Protein AF-A0ABD5SSP9-F1 (afdb_monomer_lite)

Secondary structure (DSSP, 8-state):
---HHHHHHHHHHHHHHHHHHHHHHHHHHHHHHGGGGTS-HHHHHHHHHHHHHHHHHHHHHHHT---S-TT-EEEEEEEEEEEE-SS-EE-TTT--EESSEEEEEEEEEEEETTEEEEEEEEEEEEEEHHHHHHHHHHHTS-GGGTT-----------------------------------------------EEPPTT-HHHHHHHHHHT-

Structure (mmCIF, N/CA/C/O backbone):
data_AF-A0ABD5SSP9-F1
#
_entry.id   AF-A0ABD5SSP9-F1
#
loop_
_atom_site.group_PDB
_atom_site.id
_atom_site.type_symbol
_atom_site.label_atom_id
_atom_site.label_alt_id
_atom_site.label_comp_id
_atom_site.label_asym_id
_atom_site.label_entity_id
_atom_site.label_seq_id
_atom_site.pdbx_PDB_ins_code
_atom_site.Cartn_x
_atom_site.Cartn_y
_atom_site.Cartn_z
_atom_site.occupancy
_atom_site.B_iso_or_equiv
_atom_site.auth_seq_id
_atom_site.auth_comp_id
_atom_site.auth_asym_id
_atom_site.auth_atom_id
_atom_site.pdbx_PDB_model_num
ATOM 1 N N . MET A 1 1 ? -5.096 -33.489 1.703 1.00 45.34 1 MET A N 1
ATOM 2 C CA . MET A 1 1 ? -5.367 -33.214 0.276 1.00 45.34 1 MET A CA 1
ATOM 3 C C . MET A 1 1 ? -5.312 -31.707 0.093 1.00 45.34 1 MET A C 1
ATOM 5 O O . MET A 1 1 ? -6.149 -31.026 0.665 1.00 45.34 1 MET A O 1
ATOM 9 N N . THR A 1 2 ? -4.284 -31.185 -0.574 1.00 49.12 2 THR A N 1
ATOM 10 C CA . THR A 1 2 ? -4.155 -29.753 -0.893 1.00 49.12 2 THR A CA 1
ATOM 11 C C . THR A 1 2 ? -5.149 -29.382 -1.987 1.00 49.12 2 THR A C 1
ATOM 13 O O . THR A 1 2 ? -5.333 -30.146 -2.938 1.00 49.12 2 THR A O 1
ATOM 16 N N . ARG A 1 3 ? -5.827 -28.241 -1.842 1.00 51.62 3 ARG A N 1
ATOM 17 C CA . ARG A 1 3 ? -6.809 -27.774 -2.821 1.00 51.62 3 ARG A CA 1
ATOM 18 C C . ARG A 1 3 ? -6.036 -27.393 -4.094 1.00 51.62 3 ARG A C 1
ATOM 20 O O . ARG A 1 3 ? -5.003 -26.736 -3.983 1.00 51.62 3 ARG A O 1
ATOM 27 N N . PRO A 1 4 ? -6.462 -27.799 -5.302 1.00 63.03 4 PRO A N 1
ATOM 28 C CA . PRO A 1 4 ? -5.737 -27.489 -6.543 1.00 63.03 4 PRO A CA 1
ATOM 29 C C . PRO A 1 4 ? -5.526 -25.977 -6.765 1.00 63.03 4 PRO A C 1
ATOM 31 O O . PRO A 1 4 ? -4.556 -25.575 -7.410 1.00 63.03 4 PRO A O 1
ATOM 34 N N . ASP A 1 5 ? -6.368 -25.143 -6.150 1.00 62.56 5 ASP A N 1
ATOM 35 C CA . ASP A 1 5 ? -6.254 -23.681 -6.136 1.00 62.56 5 ASP A CA 1
ATOM 36 C C . ASP A 1 5 ? -4.969 -23.177 -5.435 1.00 62.56 5 ASP A C 1
ATOM 38 O O . ASP A 1 5 ? -4.414 -22.145 -5.821 1.00 62.56 5 ASP A O 1
ATOM 42 N N . ASP A 1 6 ? -4.425 -23.935 -4.475 1.00 66.44 6 ASP A N 1
ATOM 43 C CA . ASP A 1 6 ? -3.263 -23.533 -3.667 1.00 66.44 6 ASP A CA 1
ATOM 44 C C . ASP A 1 6 ? -1.952 -23.558 -4.473 1.00 66.44 6 ASP A C 1
ATOM 46 O O . ASP A 1 6 ? -1.052 -22.743 -4.254 1.00 66.44 6 ASP A O 1
ATOM 50 N N . VAL A 1 7 ? -1.834 -24.472 -5.443 1.00 72.94 7 VAL A N 1
ATOM 51 C CA . VAL A 1 7 ? -0.623 -24.627 -6.273 1.00 72.94 7 VAL A CA 1
ATOM 52 C C . VAL A 1 7 ? -0.527 -23.506 -7.312 1.00 72.94 7 VAL A C 1
ATOM 54 O O . VAL A 1 7 ? 0.547 -22.941 -7.545 1.00 72.94 7 VAL A O 1
ATOM 57 N N . LEU A 1 8 ? -1.664 -23.132 -7.906 1.00 69.06 8 LEU A N 1
ATOM 58 C CA . LEU A 1 8 ? -1.749 -21.996 -8.825 1.00 69.06 8 LEU A CA 1
ATOM 59 C C . LEU A 1 8 ? -1.523 -20.671 -8.093 1.00 69.06 8 LEU A C 1
ATOM 61 O O . LEU A 1 8 ? -0.857 -19.783 -8.623 1.00 69.06 8 LEU A O 1
ATOM 65 N N . PHE A 1 9 ? -2.022 -20.543 -6.863 1.00 66.25 9 PHE A N 1
ATOM 66 C CA . PHE A 1 9 ? -1.759 -19.368 -6.041 1.00 66.25 9 PHE A CA 1
ATOM 67 C C . PHE A 1 9 ? -0.271 -19.254 -5.680 1.00 66.25 9 PHE A C 1
ATOM 69 O O . PHE A 1 9 ? 0.343 -18.219 -5.942 1.00 66.25 9 PHE A O 1
ATOM 76 N N . ARG A 1 10 ? 0.345 -20.331 -5.174 1.00 72.62 10 ARG A N 1
ATOM 77 C CA . ARG A 1 10 ? 1.773 -20.352 -4.814 1.00 72.62 10 ARG A CA 1
ATOM 78 C C . ARG A 1 10 ? 2.677 -20.011 -6.001 1.00 72.62 10 ARG A C 1
ATOM 80 O O . ARG A 1 10 ? 3.521 -19.126 -5.884 1.00 72.62 10 ARG A O 1
ATOM 87 N N . SER A 1 11 ? 2.467 -20.648 -7.153 1.00 74.31 11 SER A N 1
ATOM 88 C CA . SER A 1 11 ? 3.277 -20.388 -8.354 1.00 74.31 11 SER A CA 1
ATOM 89 C C . SER A 1 11 ? 3.148 -18.945 -8.853 1.00 74.31 11 SER A C 1
ATOM 91 O O . SER A 1 11 ? 4.147 -18.340 -9.249 1.00 74.31 11 SER A O 1
ATOM 93 N N . ARG A 1 12 ? 1.953 -18.341 -8.778 1.00 74.06 12 ARG A N 1
ATOM 94 C CA . ARG A 1 12 ? 1.755 -16.919 -9.108 1.00 74.06 12 ARG A CA 1
ATOM 95 C C . ARG A 1 12 ? 2.504 -16.000 -8.148 1.00 74.06 12 ARG A C 1
ATOM 97 O O . ARG A 1 12 ? 3.144 -15.058 -8.607 1.00 74.06 12 ARG A O 1
ATOM 104 N N . VAL A 1 13 ? 2.474 -16.285 -6.845 1.00 71.38 13 VAL A N 1
ATOM 105 C CA . VAL A 1 13 ? 3.189 -15.495 -5.827 1.00 71.38 13 VAL A CA 1
ATOM 106 C C . VAL A 1 13 ? 4.705 -15.583 -6.015 1.00 71.38 13 VAL A C 1
ATOM 108 O O . VAL A 1 13 ? 5.386 -14.558 -5.975 1.00 71.38 13 VAL A O 1
ATOM 111 N N . GLU A 1 14 ? 5.239 -16.775 -6.278 1.00 78.38 14 GLU A N 1
ATOM 112 C CA . GLU A 1 14 ? 6.671 -16.987 -6.526 1.00 78.38 14 GLU A CA 1
ATOM 113 C C . GLU A 1 14 ? 7.137 -16.297 -7.812 1.00 78.38 14 GLU A C 1
ATOM 115 O O . GLU A 1 14 ? 8.126 -15.559 -7.798 1.00 78.38 14 GLU A O 1
ATOM 120 N N . THR A 1 15 ? 6.384 -16.459 -8.905 1.00 75.56 15 THR A N 1
ATOM 121 C CA . THR A 1 15 ? 6.664 -15.781 -10.180 1.00 75.56 15 THR A CA 1
ATOM 122 C C . THR A 1 15 ? 6.639 -14.268 -9.994 1.00 75.56 15 THR A C 1
ATOM 124 O O . THR A 1 15 ? 7.516 -13.561 -10.482 1.00 75.56 15 THR A O 1
ATOM 127 N N . PHE A 1 16 ? 5.674 -13.759 -9.230 1.00 71.12 16 PHE A N 1
ATOM 128 C CA . PHE A 1 16 ? 5.558 -12.334 -8.968 1.00 71.12 16 PHE A CA 1
ATOM 129 C C . PHE A 1 16 ? 6.717 -11.793 -8.121 1.00 71.12 16 PHE A C 1
ATOM 131 O O . PHE A 1 16 ? 7.288 -10.748 -8.437 1.00 71.12 16 PHE A O 1
ATOM 138 N N . ALA A 1 17 ? 7.119 -12.522 -7.078 1.00 74.94 17 ALA A N 1
ATOM 139 C CA . ALA A 1 17 ? 8.277 -12.167 -6.265 1.00 74.94 17 ALA A CA 1
ATOM 140 C C . ALA A 1 17 ? 9.568 -12.137 -7.099 1.00 74.94 17 ALA A C 1
ATOM 142 O O . ALA A 1 17 ? 10.399 -11.244 -6.909 1.00 74.94 17 ALA A O 1
ATOM 143 N N . LEU A 1 18 ? 9.718 -13.073 -8.040 1.00 82.06 18 LEU A N 1
ATOM 144 C CA . LEU A 1 18 ? 10.829 -13.095 -8.988 1.00 82.06 18 LEU A CA 1
ATOM 145 C C . LEU A 1 18 ? 10.774 -11.908 -9.950 1.00 82.06 18 LEU A C 1
ATOM 147 O O . LEU A 1 18 ? 11.766 -11.193 -10.064 1.00 82.06 18 LEU A O 1
ATOM 151 N N . VAL A 1 19 ? 9.626 -11.635 -10.577 1.00 80.62 19 VAL A N 1
ATOM 152 C CA . VAL A 1 19 ? 9.455 -10.483 -11.478 1.00 80.62 19 VAL A CA 1
ATOM 153 C C . VAL A 1 19 ? 9.769 -9.178 -10.750 1.00 80.62 19 VAL A C 1
ATOM 155 O O . VAL A 1 19 ? 10.542 -8.378 -11.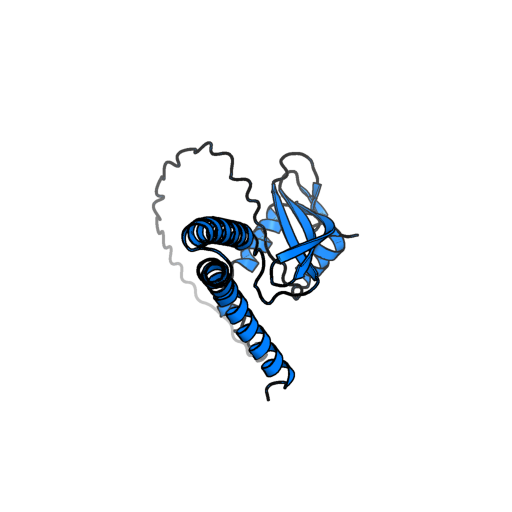263 1.00 80.62 19 VAL A O 1
ATOM 158 N N . ARG A 1 20 ? 9.274 -8.976 -9.524 1.00 79.31 20 ARG A N 1
ATOM 159 C CA . ARG A 1 20 ? 9.563 -7.764 -8.738 1.00 79.31 20 ARG A CA 1
ATOM 160 C C . ARG A 1 20 ? 11.057 -7.582 -8.450 1.00 79.31 20 ARG A C 1
ATOM 162 O O . ARG A 1 20 ? 11.529 -6.451 -8.406 1.00 79.31 20 ARG A O 1
ATOM 169 N N . LYS A 1 21 ? 11.799 -8.675 -8.241 1.00 81.81 21 LYS A N 1
ATOM 170 C CA . LYS A 1 21 ? 13.251 -8.639 -7.997 1.00 81.81 21 LYS A CA 1
ATOM 171 C C . LYS A 1 21 ? 14.056 -8.446 -9.284 1.00 81.81 21 LYS A C 1
ATOM 173 O O . LYS A 1 21 ? 15.048 -7.727 -9.270 1.00 81.81 21 LYS A O 1
ATOM 178 N N . LEU A 1 22 ? 13.641 -9.082 -10.377 1.00 89.31 22 LEU A N 1
ATOM 179 C CA . LEU A 1 22 ? 14.394 -9.114 -11.632 1.00 89.31 22 LEU A CA 1
ATOM 180 C C . LEU A 1 22 ? 14.070 -7.941 -12.561 1.00 89.31 22 LEU A C 1
ATOM 182 O O . LEU A 1 22 ? 14.947 -7.512 -13.303 1.00 89.31 22 LEU A O 1
ATOM 186 N N . LEU A 1 23 ? 12.855 -7.389 -12.510 1.00 88.25 23 LEU A N 1
ATOM 187 C CA . LEU A 1 23 ? 12.430 -6.289 -13.379 1.00 88.25 23 LEU A CA 1
ATOM 188 C C . LEU A 1 23 ? 13.319 -5.039 -13.234 1.00 88.25 23 LEU A C 1
ATOM 190 O O . LEU A 1 23 ? 13.766 -4.541 -14.265 1.00 88.25 23 LEU A O 1
ATOM 194 N N . PRO A 1 24 ? 13.658 -4.543 -12.023 1.00 88.00 24 PRO A N 1
ATOM 195 C CA . PRO A 1 24 ? 14.567 -3.404 -11.882 1.00 88.00 24 PRO A CA 1
ATOM 196 C C . PRO A 1 24 ? 15.947 -3.689 -12.481 1.00 88.00 24 PRO A C 1
ATOM 198 O O . PRO A 1 24 ? 16.508 -2.844 -13.171 1.00 88.00 24 PRO A O 1
ATOM 201 N N . ILE A 1 25 ? 16.468 -4.901 -12.267 1.00 91.31 25 ILE A N 1
ATOM 202 C CA . ILE A 1 25 ? 17.771 -5.334 -12.789 1.00 91.31 25 ILE A CA 1
ATOM 203 C C . ILE A 1 25 ? 17.740 -5.356 -14.321 1.00 91.31 25 ILE A C 1
ATOM 205 O O . ILE A 1 25 ? 18.634 -4.813 -14.964 1.00 91.31 25 ILE A O 1
ATOM 209 N N . ALA A 1 26 ? 16.689 -5.933 -14.907 1.00 92.44 26 ALA A N 1
ATOM 210 C CA . ALA A 1 26 ? 16.501 -5.988 -16.351 1.00 92.44 26 ALA A CA 1
ATOM 211 C C . ALA A 1 26 ? 16.351 -4.588 -16.967 1.00 92.44 26 ALA A C 1
ATOM 213 O O . ALA A 1 26 ? 16.945 -4.320 -18.009 1.00 92.44 26 ALA A O 1
ATOM 214 N N . LEU A 1 27 ? 15.612 -3.680 -16.319 1.00 92.06 27 LEU A N 1
ATOM 215 C CA . LEU A 1 27 ? 15.463 -2.293 -16.769 1.00 92.06 27 LEU A CA 1
ATOM 216 C C . LEU A 1 27 ? 16.786 -1.521 -16.702 1.00 92.06 27 LEU A C 1
ATOM 218 O O . LEU A 1 27 ? 17.110 -0.806 -17.646 1.00 92.06 27 LEU A O 1
ATOM 222 N N . LEU A 1 28 ? 17.569 -1.687 -15.633 1.00 92.06 28 LEU A N 1
ATOM 223 C CA . LEU A 1 28 ? 18.888 -1.059 -15.504 1.00 92.06 28 LEU A CA 1
ATOM 224 C C . LEU A 1 28 ? 19.869 -1.595 -16.556 1.00 92.06 28 LEU A C 1
ATOM 226 O O . LEU A 1 28 ? 20.550 -0.812 -17.215 1.00 92.06 28 LEU A O 1
ATOM 230 N N . ALA A 1 29 ? 19.898 -2.914 -16.770 1.00 92.81 29 ALA A N 1
ATOM 231 C CA . ALA A 1 29 ? 20.717 -3.531 -17.811 1.00 92.81 29 ALA A CA 1
ATOM 232 C C . ALA A 1 29 ? 20.298 -3.057 -19.213 1.00 92.81 29 ALA A C 1
ATOM 234 O O . ALA A 1 29 ? 21.140 -2.671 -20.023 1.00 92.81 29 ALA A O 1
ATOM 235 N N . GLY A 1 30 ? 18.990 -3.014 -19.481 1.00 90.69 30 GLY A N 1
ATOM 236 C CA . GLY A 1 30 ? 18.435 -2.492 -20.727 1.00 90.69 30 GLY A CA 1
ATOM 237 C C . GLY A 1 30 ? 18.765 -1.015 -20.951 1.00 90.69 30 GLY A C 1
ATOM 238 O O . GLY A 1 30 ? 19.093 -0.637 -22.072 1.00 90.69 30 GLY A O 1
ATOM 239 N N . ALA A 1 31 ? 18.756 -0.193 -19.899 1.00 92.56 31 ALA A N 1
ATOM 240 C CA . ALA A 1 31 ? 19.141 1.214 -19.973 1.00 92.56 31 ALA A CA 1
ATOM 241 C C . ALA A 1 31 ? 20.628 1.414 -20.312 1.00 92.56 31 ALA A C 1
ATOM 243 O O . ALA A 1 31 ? 20.957 2.392 -20.977 1.00 92.56 31 ALA A O 1
ATOM 244 N N . MET A 1 32 ? 21.512 0.493 -19.910 1.00 91.06 32 MET A N 1
ATOM 245 C CA . MET A 1 32 ? 22.932 0.553 -20.283 1.00 91.06 32 MET A CA 1
ATOM 246 C C . MET A 1 32 ? 23.208 0.039 -21.698 1.00 91.06 32 MET A C 1
ATOM 248 O O . MET A 1 32 ? 24.085 0.553 -22.384 1.00 91.06 32 MET A O 1
ATOM 252 N N . VAL A 1 33 ? 22.494 -1.004 -22.123 1.00 92.81 33 VAL A N 1
ATOM 253 C CA . VAL A 1 33 ? 22.815 -1.739 -23.354 1.00 92.81 33 VAL A CA 1
ATOM 254 C C . VAL A 1 33 ? 21.992 -1.258 -24.552 1.00 92.81 33 VAL A C 1
ATOM 256 O O . VAL A 1 33 ? 22.495 -1.204 -25.671 1.00 92.81 33 VAL A O 1
ATOM 259 N N . GLY A 1 34 ? 20.733 -0.875 -24.340 1.00 91.69 34 GLY A N 1
ATOM 260 C CA . GLY A 1 34 ? 19.794 -0.500 -25.400 1.00 91.69 34 GLY A CA 1
ATOM 261 C C . GLY A 1 34 ? 20.282 0.636 -26.309 1.00 91.69 34 GLY A C 1
ATOM 262 O O . GLY A 1 34 ? 20.240 0.474 -27.532 1.00 91.69 34 GLY A O 1
ATOM 263 N N . PRO A 1 35 ? 20.782 1.764 -25.768 1.00 94.50 35 PRO A N 1
ATOM 264 C CA . PRO A 1 35 ? 21.233 2.888 -26.590 1.00 94.50 35 PRO A CA 1
ATOM 265 C C . PRO A 1 35 ? 22.417 2.556 -27.512 1.00 94.50 35 PRO A C 1
ATOM 267 O O . PRO A 1 35 ? 22.508 3.130 -28.597 1.00 94.50 35 PRO A O 1
ATOM 270 N N . LEU A 1 36 ? 23.276 1.598 -27.137 1.00 92.44 36 LEU A N 1
ATOM 271 C CA . LEU A 1 36 ? 24.445 1.186 -27.931 1.00 92.44 36 LEU A CA 1
ATOM 272 C C . LEU A 1 36 ? 24.067 0.592 -29.297 1.00 92.44 36 LEU A C 1
ATOM 274 O O . LEU A 1 36 ? 24.869 0.631 -30.222 1.00 92.44 36 LEU A O 1
ATOM 278 N N . PHE A 1 37 ? 22.847 0.067 -29.444 1.00 94.44 37 PHE A N 1
ATOM 279 C CA . PHE A 1 37 ? 22.363 -0.510 -30.704 1.00 94.44 37 PHE A CA 1
ATOM 280 C C . PHE A 1 37 ? 21.682 0.503 -31.635 1.00 94.44 37 PHE A C 1
ATOM 282 O O . PHE A 1 37 ? 21.324 0.153 -32.759 1.00 94.44 37 PHE A O 1
ATOM 289 N N . ARG A 1 38 ? 21.436 1.735 -31.171 1.00 93.88 38 ARG A N 1
ATOM 290 C CA . ARG A 1 38 ? 20.631 2.742 -31.888 1.00 93.88 38 ARG A CA 1
ATOM 291 C C . ARG A 1 38 ? 21.394 4.028 -32.199 1.00 93.88 38 ARG A C 1
ATOM 293 O O . ARG A 1 38 ? 21.035 4.700 -33.159 1.00 93.88 38 ARG A O 1
ATOM 300 N N . PHE A 1 39 ? 22.390 4.382 -31.389 1.00 94.62 39 PHE A N 1
ATOM 301 C CA . PHE A 1 39 ? 23.078 5.672 -31.453 1.00 94.62 39 PHE A CA 1
ATOM 302 C C . PHE A 1 39 ? 24.586 5.508 -31.662 1.00 94.62 39 PHE A C 1
ATOM 304 O O . PHE A 1 39 ? 25.159 4.459 -31.379 1.00 94.62 39 PHE A O 1
ATOM 311 N N . GLU A 1 40 ? 25.239 6.577 -32.120 1.00 96.69 40 GLU A N 1
ATOM 312 C CA . GLU A 1 40 ? 26.701 6.665 -32.160 1.00 96.69 40 GLU A CA 1
ATOM 313 C C . GLU A 1 40 ? 27.311 6.515 -30.754 1.00 96.69 40 GLU A C 1
ATOM 315 O O . GLU A 1 40 ? 26.675 6.930 -29.782 1.00 96.69 40 GLU A O 1
ATOM 320 N N . PRO A 1 41 ? 28.551 6.006 -30.607 1.00 95.06 41 PRO A N 1
ATOM 321 C CA . PRO A 1 41 ? 29.121 5.655 -29.301 1.00 95.06 41 PRO A CA 1
ATOM 322 C C . PRO A 1 41 ? 29.102 6.794 -28.274 1.00 95.06 41 PRO A C 1
ATOM 324 O O . PRO A 1 41 ? 28.729 6.590 -27.118 1.00 95.06 41 PRO A O 1
ATOM 327 N N . THR A 1 42 ? 29.446 8.013 -28.698 1.00 95.56 42 THR A N 1
ATOM 328 C CA . THR A 1 42 ? 29.470 9.190 -27.818 1.00 95.56 42 THR A CA 1
ATOM 329 C C . THR A 1 42 ? 28.069 9.566 -27.337 1.00 95.56 42 THR A C 1
ATOM 331 O O . THR A 1 42 ? 27.876 9.852 -26.156 1.00 95.56 42 THR A O 1
ATOM 334 N N . VAL A 1 43 ? 27.074 9.532 -28.228 1.00 95.00 43 VAL A N 1
ATOM 335 C CA . VAL A 1 43 ? 25.672 9.831 -27.892 1.00 95.00 43 VAL A CA 1
ATOM 336 C C . VAL A 1 43 ? 25.083 8.714 -27.030 1.00 95.00 43 VAL A C 1
ATOM 338 O O . VAL A 1 43 ? 24.438 8.986 -26.018 1.00 95.00 43 VAL A O 1
ATOM 341 N N . ALA A 1 44 ? 25.356 7.458 -27.383 1.00 94.50 44 ALA A N 1
ATOM 342 C CA . ALA A 1 44 ? 24.885 6.282 -26.667 1.00 94.50 44 ALA A CA 1
ATOM 343 C C . ALA A 1 44 ? 25.353 6.271 -25.207 1.00 94.50 44 ALA A C 1
ATOM 345 O O . ALA A 1 44 ? 24.564 5.925 -24.331 1.00 94.50 44 ALA A O 1
ATOM 346 N N . MET A 1 45 ? 26.591 6.693 -24.925 1.00 96.12 45 MET A N 1
ATOM 347 C CA . MET A 1 45 ? 27.117 6.796 -23.560 1.00 96.12 45 MET A CA 1
ATOM 348 C C . MET A 1 45 ? 26.288 7.758 -22.696 1.00 96.12 45 MET A C 1
ATOM 350 O O . MET A 1 45 ? 25.846 7.383 -21.608 1.00 96.12 45 MET A O 1
ATOM 354 N N . TRP A 1 46 ? 26.031 8.976 -23.185 1.00 96.06 46 TRP A N 1
ATOM 355 C CA . TRP A 1 46 ? 25.246 9.972 -22.450 1.00 96.06 46 TRP A CA 1
ATOM 356 C C . TRP A 1 46 ? 23.788 9.548 -22.282 1.00 96.06 46 TRP A C 1
ATOM 358 O O . TRP A 1 46 ? 23.246 9.644 -21.181 1.00 96.06 46 TRP A O 1
ATOM 368 N N . VAL A 1 47 ? 23.166 9.018 -23.340 1.00 94.44 47 VAL A N 1
ATOM 369 C CA . VAL A 1 47 ? 21.791 8.499 -23.274 1.00 94.44 47 VAL A CA 1
ATOM 370 C C . VAL A 1 47 ? 21.696 7.353 -22.266 1.00 94.44 47 VAL A C 1
ATOM 372 O O . VAL A 1 47 ? 20.787 7.351 -21.442 1.00 94.44 47 VAL A O 1
ATOM 375 N N . SER A 1 48 ? 22.657 6.425 -22.261 1.00 94.00 48 SER A N 1
ATOM 376 C CA . SER A 1 48 ? 22.688 5.307 -21.308 1.00 94.00 48 SER A CA 1
ATOM 377 C C . SER A 1 48 ? 22.817 5.788 -19.866 1.00 94.00 48 SER A C 1
ATOM 379 O O . SER A 1 48 ? 22.093 5.309 -18.997 1.00 94.00 48 SER A O 1
ATOM 381 N N . ALA A 1 49 ? 23.689 6.769 -19.605 1.00 94.31 49 ALA A N 1
ATOM 382 C CA . ALA A 1 49 ? 23.855 7.350 -18.275 1.00 94.31 49 ALA A CA 1
ATOM 383 C C . ALA A 1 49 ? 22.564 8.023 -17.777 1.00 94.31 49 ALA A C 1
ATOM 385 O O . ALA A 1 49 ? 22.141 7.786 -16.645 1.00 94.31 49 ALA A O 1
ATOM 386 N N . VAL A 1 50 ? 21.902 8.809 -18.634 1.00 96.69 50 VAL A N 1
ATOM 387 C CA . VAL A 1 50 ? 20.629 9.465 -18.301 1.00 96.69 50 VAL A CA 1
ATOM 388 C C . VAL A 1 50 ? 19.522 8.433 -18.083 1.00 96.69 50 VAL A C 1
ATOM 390 O O . VAL A 1 50 ? 18.840 8.485 -17.062 1.00 96.69 50 VAL A O 1
ATOM 393 N N . CYS A 1 51 ? 19.360 7.462 -18.986 1.00 94.75 51 CYS A N 1
ATOM 394 C CA . CYS A 1 51 ? 18.364 6.400 -18.844 1.00 94.75 51 CYS A CA 1
ATOM 395 C C . CYS A 1 51 ? 18.585 5.582 -17.568 1.00 94.75 51 CYS A C 1
ATOM 397 O O . CYS A 1 51 ? 17.628 5.318 -16.842 1.00 94.75 51 CYS A O 1
ATOM 399 N N . PHE A 1 52 ? 19.832 5.217 -17.265 1.00 93.94 52 PHE A N 1
ATOM 400 C CA . PHE A 1 52 ? 20.175 4.496 -16.044 1.00 93.94 52 PHE A CA 1
ATOM 401 C C . PHE A 1 52 ? 19.801 5.304 -14.801 1.00 93.94 52 PHE A C 1
ATOM 403 O O . PHE A 1 52 ? 19.161 4.769 -13.900 1.00 93.94 52 PHE A O 1
ATOM 410 N N . LEU A 1 53 ? 20.138 6.597 -14.768 1.00 95.38 53 LEU A N 1
ATOM 411 C CA . LEU A 1 53 ? 19.814 7.470 -13.642 1.00 95.38 53 LEU A CA 1
ATOM 412 C C . LEU A 1 53 ? 18.298 7.633 -13.465 1.00 95.38 53 LEU A C 1
ATOM 414 O O . LEU A 1 53 ? 17.807 7.547 -12.343 1.00 95.38 53 LEU A O 1
ATOM 418 N N . VAL A 1 54 ? 17.544 7.789 -14.557 1.00 95.25 54 VAL A N 1
ATOM 419 C CA . VAL A 1 54 ? 16.073 7.858 -14.525 1.00 95.25 54 VAL A CA 1
ATOM 420 C C . VAL A 1 54 ? 15.468 6.562 -13.982 1.00 95.25 54 VAL A C 1
ATOM 422 O O . VAL A 1 54 ? 14.626 6.611 -13.085 1.00 95.25 54 VAL A O 1
ATOM 425 N N . VAL A 1 55 ? 15.910 5.401 -14.477 1.00 93.25 55 VAL A N 1
ATOM 426 C CA . VAL A 1 55 ? 15.437 4.096 -13.988 1.00 93.25 55 VAL A CA 1
ATOM 427 C C . VAL A 1 55 ? 15.807 3.912 -12.517 1.00 93.25 55 VAL A C 1
ATOM 429 O O . VAL A 1 55 ? 14.954 3.522 -11.724 1.00 93.25 55 VAL A O 1
ATOM 432 N N . LEU A 1 56 ? 17.038 4.243 -12.124 1.00 90.88 56 LEU A N 1
ATOM 433 C CA . LEU A 1 56 ? 17.501 4.142 -10.742 1.00 90.88 56 LEU A CA 1
ATOM 434 C C . LEU A 1 56 ? 16.642 5.001 -9.807 1.00 90.88 56 LEU A C 1
ATOM 436 O O . LEU A 1 56 ? 16.094 4.481 -8.837 1.00 90.88 56 LEU A O 1
ATOM 440 N N . VAL A 1 57 ? 16.454 6.285 -10.120 1.00 91.69 57 VAL A N 1
ATOM 441 C CA . VAL A 1 57 ? 15.614 7.194 -9.325 1.00 91.69 57 VAL A CA 1
ATOM 442 C C . VAL A 1 57 ? 14.174 6.685 -9.254 1.00 91.69 57 VAL A C 1
ATOM 444 O O . VAL A 1 57 ? 13.607 6.624 -8.165 1.00 91.69 57 VAL A O 1
ATOM 447 N N . GLY A 1 58 ? 13.603 6.237 -10.377 1.00 88.00 58 GLY A N 1
ATOM 448 C CA . GLY A 1 58 ? 12.270 5.634 -10.410 1.00 88.00 58 GLY A CA 1
ATOM 449 C C . GLY A 1 58 ? 12.155 4.408 -9.501 1.00 88.00 58 GLY A C 1
ATOM 450 O O . GLY A 1 58 ? 11.216 4.307 -8.714 1.00 88.00 58 GLY A O 1
ATOM 451 N N . THR A 1 59 ? 13.134 3.500 -9.538 1.00 86.31 59 THR A N 1
ATOM 452 C CA . THR A 1 59 ? 13.137 2.308 -8.673 1.00 86.31 59 THR A CA 1
ATOM 453 C C . THR A 1 59 ? 13.287 2.659 -7.196 1.00 86.31 59 THR A C 1
ATOM 455 O O . THR A 1 59 ? 12.600 2.065 -6.368 1.00 86.31 59 THR A O 1
ATOM 458 N N . LEU A 1 60 ? 14.116 3.649 -6.854 1.00 86.06 60 LEU A N 1
ATOM 459 C CA . LEU A 1 60 ? 14.268 4.122 -5.479 1.00 86.06 60 LEU A CA 1
ATOM 460 C C . LEU A 1 60 ? 12.973 4.751 -4.961 1.00 86.06 60 LEU A C 1
ATOM 462 O O . LEU A 1 60 ? 12.537 4.408 -3.862 1.00 86.06 60 LEU A O 1
ATOM 466 N N . LEU A 1 61 ? 12.321 5.596 -5.762 1.00 83.06 61 LEU A N 1
ATOM 467 C CA . LEU A 1 61 ? 11.019 6.172 -5.426 1.00 83.06 61 LEU A CA 1
ATOM 468 C C . LEU A 1 61 ? 9.972 5.076 -5.202 1.00 83.06 61 LEU A C 1
ATOM 470 O O . LEU A 1 61 ? 9.307 5.077 -4.172 1.00 83.06 61 LEU A O 1
ATOM 474 N N . VAL A 1 62 ? 9.884 4.089 -6.099 1.00 78.12 62 VAL A N 1
ATOM 475 C CA . VAL A 1 62 ? 8.932 2.976 -5.961 1.00 78.12 62 VAL A CA 1
ATOM 476 C C . VAL A 1 62 ? 9.265 2.078 -4.770 1.00 78.12 62 VAL A C 1
ATOM 478 O O . VAL A 1 62 ? 8.357 1.612 -4.092 1.00 78.12 62 VAL A O 1
ATOM 481 N N . SER A 1 63 ? 10.545 1.859 -4.454 1.00 75.88 63 SER A N 1
ATOM 482 C CA . SER A 1 63 ? 10.963 1.026 -3.315 1.00 75.88 63 SER A CA 1
ATOM 483 C C . SER A 1 63 ? 10.558 1.593 -1.952 1.00 75.88 63 SER A C 1
ATOM 485 O O . SER A 1 63 ? 10.484 0.845 -0.980 1.00 75.88 63 SER A O 1
ATOM 487 N N . ARG A 1 64 ? 10.258 2.895 -1.885 1.00 74.31 64 ARG A N 1
ATOM 488 C CA . ARG A 1 64 ? 9.747 3.579 -0.690 1.00 74.31 64 ARG A CA 1
ATOM 489 C C . ARG A 1 64 ? 8.222 3.482 -0.541 1.00 74.31 64 ARG A C 1
ATOM 491 O O . ARG A 1 64 ? 7.706 3.904 0.485 1.00 74.31 64 ARG A O 1
ATOM 498 N N . LEU A 1 65 ? 7.512 2.933 -1.532 1.00 66.88 65 LEU A N 1
ATOM 499 C CA . LEU A 1 65 ? 6.045 2.865 -1.574 1.00 66.88 65 LEU A CA 1
ATOM 500 C C . LEU A 1 65 ? 5.374 1.556 -1.104 1.00 66.88 65 LEU A C 1
ATOM 502 O O . LEU A 1 65 ? 4.174 1.630 -0.826 1.00 66.88 65 LEU A O 1
ATOM 506 N N . PRO A 1 66 ? 6.010 0.361 -1.037 1.00 62.31 66 PRO A N 1
ATOM 507 C CA . PRO A 1 66 ? 5.274 -0.856 -0.721 1.00 62.31 66 PRO A CA 1
ATOM 508 C C . PRO A 1 66 ? 4.939 -0.891 0.773 1.00 62.31 66 PRO A C 1
ATOM 510 O O 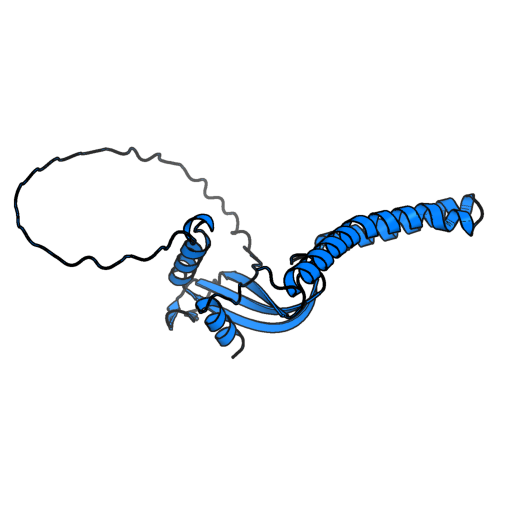. PRO A 1 66 ? 5.736 -1.325 1.600 1.00 62.31 66 PRO A O 1
ATOM 513 N N . LEU A 1 67 ? 3.732 -0.427 1.087 1.00 70.50 67 LEU A N 1
ATOM 514 C CA . LEU A 1 67 ? 3.114 -0.490 2.411 1.00 70.50 67 LEU A CA 1
ATOM 515 C C . LEU A 1 67 ? 2.564 -1.889 2.724 1.00 70.50 67 LEU A C 1
ATOM 517 O O . LEU A 1 67 ? 2.400 -2.232 3.891 1.00 70.50 67 LEU A O 1
ATOM 521 N N . TYR A 1 68 ? 2.305 -2.705 1.697 1.00 74.88 68 TYR A N 1
ATOM 522 C CA . TYR A 1 68 ? 1.720 -4.039 1.830 1.00 74.88 68 TYR A CA 1
ATOM 523 C C . TYR A 1 68 ? 2.600 -5.122 1.188 1.00 74.88 68 TYR A C 1
ATOM 525 O O . TYR A 1 68 ? 3.425 -4.828 0.312 1.00 74.88 68 TYR A O 1
ATOM 533 N N . PRO A 1 69 ? 2.423 -6.402 1.576 1.00 78.38 69 PRO A N 1
ATOM 534 C CA . PRO A 1 69 ? 3.049 -7.516 0.884 1.00 78.38 69 PRO A CA 1
ATOM 535 C C . PRO A 1 69 ? 2.757 -7.484 -0.618 1.00 78.38 69 PRO A C 1
ATOM 537 O O . PRO A 1 69 ? 1.653 -7.201 -1.071 1.00 78.38 69 PRO A O 1
ATOM 540 N N . ALA A 1 70 ? 3.766 -7.825 -1.410 1.00 74.62 70 ALA A N 1
ATOM 541 C CA . ALA A 1 70 ? 3.714 -7.741 -2.868 1.00 74.62 70 ALA A CA 1
ATOM 542 C C . ALA A 1 70 ? 2.599 -8.610 -3.500 1.00 74.62 70 ALA A C 1
ATOM 544 O O . ALA A 1 70 ? 2.178 -8.358 -4.622 1.00 74.62 70 ALA A O 1
ATOM 545 N N . HIS A 1 71 ? 2.121 -9.630 -2.785 1.00 77.19 71 HIS A N 1
ATOM 546 C CA . HIS A 1 71 ? 1.050 -10.528 -3.221 1.00 77.19 71 HIS A CA 1
ATOM 547 C C . HIS A 1 71 ? -0.357 -10.046 -2.835 1.00 77.19 71 HIS A C 1
ATOM 549 O O . HIS A 1 71 ? -1.329 -10.760 -3.073 1.00 77.19 71 HIS A O 1
ATOM 555 N N . THR A 1 72 ? -0.483 -8.872 -2.220 1.00 80.44 72 THR A N 1
ATOM 556 C CA . THR A 1 72 ? -1.772 -8.332 -1.795 1.00 80.44 72 THR A CA 1
ATOM 557 C C . THR A 1 72 ? -2.499 -7.690 -2.975 1.00 80.44 72 THR A C 1
ATOM 559 O O . THR A 1 72 ? -1.973 -6.791 -3.640 1.00 80.44 72 THR A O 1
ATOM 562 N N . PHE A 1 73 ? -3.723 -8.159 -3.214 1.00 85.19 73 PHE A N 1
ATOM 563 C CA . PHE A 1 73 ? -4.646 -7.634 -4.212 1.00 85.19 73 PHE A CA 1
ATOM 564 C C . PHE A 1 73 ? -6.036 -7.493 -3.606 1.00 85.19 73 PHE A C 1
ATOM 566 O O . PHE A 1 73 ? -6.509 -8.400 -2.923 1.00 85.19 73 PHE A O 1
ATOM 573 N N . GLY A 1 74 ? -6.716 -6.402 -3.942 1.00 89.50 74 GLY A N 1
ATOM 574 C CA . GLY A 1 74 ? -8.111 -6.185 -3.584 1.00 89.50 74 GLY A CA 1
ATOM 575 C C . GLY A 1 74 ? -8.285 -5.019 -2.626 1.00 89.50 74 GLY A C 1
ATOM 576 O O . GLY A 1 74 ? -7.568 -4.024 -2.710 1.00 89.50 74 GLY A O 1
ATOM 577 N N . ILE A 1 75 ? -9.290 -5.124 -1.760 1.00 88.94 75 ILE A N 1
ATOM 578 C CA . ILE A 1 75 ? -9.616 -4.089 -0.781 1.00 88.94 75 ILE A CA 1
ATOM 579 C C . ILE A 1 75 ? -8.904 -4.431 0.521 1.00 88.94 75 ILE A C 1
ATOM 581 O O . ILE A 1 75 ? -9.178 -5.471 1.117 1.00 88.94 75 ILE A O 1
ATOM 585 N N . GLU A 1 76 ? -8.031 -3.537 0.960 1.00 89.88 76 GLU A N 1
ATOM 586 C CA . GLU A 1 76 ? -7.348 -3.626 2.245 1.00 89.88 76 GLU A CA 1
ATOM 587 C C . GLU A 1 76 ? -7.728 -2.438 3.121 1.00 89.88 76 GLU A C 1
ATOM 589 O O . GLU A 1 76 ? -8.103 -1.366 2.636 1.00 89.88 76 GLU A O 1
ATOM 594 N N . TYR A 1 77 ? -7.620 -2.651 4.428 1.00 89.25 77 TYR A N 1
ATOM 595 C CA . TYR A 1 77 ? -7.880 -1.631 5.428 1.00 89.25 77 TYR A CA 1
ATOM 596 C C . TYR A 1 77 ? -6.583 -1.306 6.154 1.00 89.25 77 TYR A C 1
ATOM 598 O O . TYR A 1 77 ? -5.828 -2.192 6.567 1.00 89.25 77 TYR A O 1
ATOM 606 N N . ARG A 1 78 ? -6.330 -0.013 6.297 1.00 88.00 78 ARG A N 1
ATOM 607 C CA . ARG A 1 78 ? -5.247 0.536 7.106 1.00 88.00 78 ARG A CA 1
ATOM 608 C C . ARG A 1 78 ? -5.857 1.445 8.146 1.00 88.00 78 ARG A C 1
ATOM 610 O O . ARG A 1 78 ? -6.860 2.091 7.859 1.00 88.00 78 ARG A O 1
ATOM 617 N N . PHE A 1 79 ? -5.239 1.516 9.314 1.00 91.00 79 PHE A N 1
ATOM 618 C CA . PHE A 1 79 ? -5.540 2.583 10.252 1.00 91.00 79 PHE A CA 1
ATOM 619 C C . PHE A 1 79 ? -4.294 3.359 10.654 1.00 91.00 79 PHE A C 1
ATOM 621 O O . PHE A 1 79 ? -3.179 2.836 10.596 1.00 91.00 79 PHE A O 1
ATOM 628 N N . GLU A 1 80 ? -4.522 4.611 11.023 1.00 89.50 80 GLU A N 1
ATOM 629 C CA . GLU A 1 80 ? -3.557 5.537 11.602 1.00 89.50 80 GLU A CA 1
ATOM 630 C C . GLU A 1 80 ? -4.036 5.892 13.005 1.00 89.50 80 GLU A C 1
ATOM 632 O O . GLU A 1 80 ? -5.221 6.162 13.210 1.00 89.50 80 GLU A O 1
ATOM 637 N N . GLU A 1 81 ? -3.126 5.827 13.972 1.00 90.50 81 GLU A N 1
ATOM 638 C CA . GLU A 1 81 ? -3.401 6.142 15.369 1.00 90.50 81 GLU A CA 1
ATOM 639 C C . GLU A 1 81 ? -2.845 7.523 15.697 1.00 90.50 81 GLU A C 1
ATOM 641 O O . GLU A 1 81 ? -1.666 7.797 15.484 1.00 90.50 81 GLU A O 1
ATOM 646 N N . GLU A 1 82 ? -3.690 8.381 16.250 1.00 89.25 82 GLU A N 1
ATOM 647 C CA . GLU A 1 82 ? -3.301 9.692 16.752 1.00 89.25 82 GLU A CA 1
ATOM 648 C C . GLU A 1 82 ? -3.815 9.827 18.193 1.00 89.25 82 GLU A C 1
ATOM 650 O O . GLU A 1 82 ? -4.978 9.515 18.460 1.00 89.25 82 GLU A O 1
ATOM 655 N N . PRO A 1 83 ? -2.997 10.263 19.164 1.00 89.62 83 PRO A N 1
ATOM 656 C CA . PRO A 1 83 ? -3.525 10.623 20.473 1.00 89.62 83 PRO A CA 1
ATOM 657 C C . PRO A 1 83 ? -4.425 11.855 20.315 1.00 89.62 83 PRO A C 1
ATOM 659 O O . PRO A 1 83 ? -4.016 12.838 19.697 1.00 89.62 83 PRO A O 1
ATOM 662 N N . PHE A 1 84 ? -5.643 11.832 20.863 1.00 85.94 84 PHE A N 1
ATOM 663 C CA . PHE A 1 84 ? -6.450 13.054 20.913 1.00 85.94 84 PHE A CA 1
ATOM 664 C C . PHE A 1 84 ? -6.153 13.796 22.219 1.00 85.94 84 PHE A C 1
ATOM 666 O O . PHE A 1 84 ? -6.326 13.259 23.310 1.00 85.94 84 PHE A O 1
ATOM 673 N N . GLU A 1 85 ? -5.665 15.032 22.105 1.00 68.75 85 GLU A N 1
ATOM 674 C CA . GLU A 1 85 ? -5.190 15.803 23.262 1.00 68.75 85 GLU A CA 1
ATOM 675 C C . GLU A 1 85 ? -6.300 16.589 23.971 1.00 68.75 85 GLU A C 1
ATOM 677 O O . GLU A 1 85 ? -6.129 17.003 25.115 1.00 68.75 85 GLU A O 1
ATOM 682 N N . THR A 1 86 ? -7.448 16.818 23.318 1.00 71.06 86 THR A N 1
ATOM 683 C CA . THR A 1 86 ? -8.525 17.640 23.890 1.00 71.06 86 THR A CA 1
ATOM 684 C C . THR A 1 86 ? -9.928 17.152 23.519 1.00 71.06 86 THR A C 1
ATOM 686 O O . THR A 1 86 ? -10.249 16.892 22.359 1.00 71.06 86 THR A O 1
ATOM 689 N N . GLY A 1 87 ? -10.797 17.094 24.532 1.00 77.56 87 GLY A N 1
ATOM 690 C CA . GLY A 1 87 ? -12.235 16.863 24.386 1.00 77.56 87 GLY A CA 1
ATOM 691 C C . GLY A 1 87 ? -12.703 15.521 24.944 1.00 77.56 87 GLY A C 1
ATOM 692 O O . GLY A 1 87 ? -12.064 14.492 24.765 1.00 77.56 87 GLY A O 1
ATOM 693 N N . ARG A 1 88 ? -13.866 15.530 25.604 1.00 86.44 88 ARG A N 1
ATOM 694 C CA . ARG A 1 88 ? -14.546 14.300 26.025 1.00 86.44 88 ARG A CA 1
ATOM 695 C C . ARG A 1 88 ? -15.124 13.614 24.792 1.00 86.44 88 ARG A C 1
ATOM 697 O O . ARG A 1 88 ? -16.066 14.132 24.192 1.00 86.44 88 ARG A O 1
ATOM 704 N N . ARG A 1 89 ? -14.563 12.466 24.418 1.00 90.56 89 ARG A N 1
ATOM 705 C CA . ARG A 1 89 ? -15.036 11.638 23.299 1.00 90.56 89 ARG A CA 1
ATOM 706 C C . ARG A 1 89 ? -15.623 10.341 23.831 1.00 90.56 89 ARG A C 1
ATOM 708 O O . ARG A 1 89 ? -15.169 9.815 24.846 1.00 90.56 89 ARG A O 1
ATOM 715 N N . GLN A 1 90 ? -16.665 9.845 23.173 1.00 94.25 90 GLN A N 1
ATOM 716 C CA . GLN A 1 90 ? -17.282 8.583 23.553 1.00 94.25 90 GLN A CA 1
ATOM 717 C C . GLN A 1 90 ? -16.476 7.437 22.949 1.00 94.25 90 GLN A C 1
ATOM 719 O O . GLN A 1 90 ? -16.348 7.341 21.733 1.00 94.25 90 GLN A O 1
ATOM 724 N N . CYS A 1 91 ? -15.939 6.562 23.795 1.00 93.69 91 CYS A N 1
ATOM 725 C CA . CYS A 1 91 ? -15.217 5.386 23.335 1.00 93.69 91 CYS A CA 1
ATOM 726 C C . CYS A 1 91 ? -16.162 4.466 22.557 1.00 93.69 91 CYS A C 1
ATOM 728 O O . CYS A 1 91 ? -17.179 4.026 23.094 1.00 93.69 91 CYS A O 1
ATOM 730 N N . VAL A 1 92 ? -15.802 4.104 21.325 1.00 94.31 92 VAL A N 1
ATOM 731 C CA . VAL A 1 92 ? -16.620 3.216 20.489 1.00 94.31 92 VAL A CA 1
ATOM 732 C C . VAL A 1 92 ? -16.753 1.823 21.108 1.00 94.31 92 VAL A C 1
ATOM 734 O O . VAL A 1 92 ? -17.782 1.179 20.937 1.00 94.31 92 VAL A O 1
ATOM 737 N N . ARG A 1 93 ? -15.746 1.339 21.847 1.00 91.94 93 ARG A N 1
ATOM 738 C CA . ARG A 1 93 ? -15.731 -0.030 22.389 1.00 91.94 93 ARG A CA 1
ATOM 739 C C . ARG A 1 93 ? -16.570 -0.177 23.663 1.00 91.94 93 ARG A C 1
ATOM 741 O O . ARG A 1 93 ? -17.386 -1.089 23.734 1.00 91.94 93 ARG A O 1
ATOM 748 N N . CYS A 1 94 ? -16.388 0.705 24.649 1.00 93.69 94 CYS A N 1
ATOM 749 C CA . CYS A 1 94 ? -17.086 0.628 25.941 1.00 93.69 94 CYS A CA 1
ATOM 750 C C . CYS A 1 94 ? -18.226 1.647 26.112 1.00 93.69 94 CYS A C 1
ATOM 752 O O . CYS A 1 94 ? -18.982 1.551 27.074 1.00 93.69 94 CYS A O 1
ATOM 754 N N . GLY A 1 95 ? -18.355 2.633 25.219 1.00 94.12 95 GLY A N 1
ATOM 755 C CA . GLY A 1 95 ? -19.375 3.683 25.292 1.00 94.12 95 GLY A CA 1
ATOM 756 C C . GLY A 1 95 ? -19.123 4.763 26.351 1.00 94.12 95 GLY A C 1
ATOM 757 O O . GLY A 1 95 ? -19.943 5.671 26.483 1.00 94.12 95 GLY A O 1
ATOM 758 N N . VAL A 1 96 ? -18.022 4.688 27.105 1.00 94.69 96 VAL A N 1
ATOM 759 C CA . VAL A 1 96 ? -17.680 5.646 28.170 1.00 94.69 96 VAL A CA 1
ATOM 760 C C . VAL A 1 96 ? -17.071 6.916 27.574 1.00 94.69 96 VAL A C 1
ATOM 762 O O . VAL A 1 96 ? -16.290 6.850 26.624 1.00 94.69 96 VAL A O 1
ATOM 765 N N . LEU A 1 97 ? -17.415 8.077 28.141 1.00 94.31 97 LEU A N 1
ATOM 766 C CA . LEU A 1 97 ? -16.766 9.349 27.820 1.00 94.31 97 LEU A CA 1
ATOM 767 C C . LEU A 1 97 ? -15.374 9.392 28.452 1.00 94.31 97 LEU A C 1
ATOM 769 O O . LEU A 1 97 ? -15.255 9.400 29.676 1.00 94.31 97 LEU A O 1
ATOM 773 N N . ALA A 1 98 ? -14.339 9.441 27.620 1.00 91.75 98 ALA A N 1
ATOM 774 C CA . ALA A 1 98 ? -12.953 9.540 28.053 1.00 91.75 98 ALA A CA 1
ATOM 775 C C . ALA A 1 98 ? -12.379 10.919 27.709 1.00 91.75 98 ALA A C 1
ATOM 777 O O . ALA A 1 98 ? -12.681 11.486 26.657 1.00 91.75 98 ALA A O 1
ATOM 778 N N . GLU A 1 99 ? -11.565 11.461 28.614 1.00 90.44 99 GLU A N 1
ATOM 779 C CA . GLU A 1 99 ? -10.841 12.726 28.414 1.00 90.44 99 GLU A CA 1
ATOM 780 C C . GLU A 1 99 ? -9.513 12.525 27.679 1.00 90.44 99 GLU A C 1
ATOM 782 O O . GLU A 1 99 ? -8.978 13.472 27.112 1.00 90.44 99 GLU A O 1
ATOM 787 N N . SER A 1 100 ? -9.010 11.289 27.658 1.00 90.75 100 SER A N 1
ATOM 788 C CA . SER A 1 100 ? -7.804 10.886 26.946 1.00 90.75 100 SER A CA 1
ATOM 789 C C . SER A 1 100 ? -8.008 9.544 26.244 1.00 90.75 100 SER A C 1
ATOM 791 O O . SER A 1 100 ? -8.779 8.681 26.685 1.00 90.75 100 SER A O 1
ATOM 793 N N . GLY A 1 101 ? -7.312 9.366 25.127 1.00 92.62 101 GLY A N 1
ATOM 794 C CA . GLY A 1 101 ? -7.416 8.160 24.327 1.00 92.62 101 GLY A CA 1
ATOM 795 C C . GLY A 1 101 ? -6.760 8.293 22.960 1.00 92.62 101 GLY A C 1
ATOM 796 O O . GLY A 1 101 ? -5.945 9.186 22.722 1.00 92.62 101 GLY A O 1
ATOM 797 N N . THR A 1 102 ? -7.130 7.390 22.060 1.00 93.50 102 THR A N 1
ATOM 798 C CA . THR A 1 102 ? -6.570 7.301 20.711 1.00 93.50 102 THR A CA 1
ATOM 799 C C . THR A 1 102 ? -7.679 7.466 19.686 1.00 93.50 102 THR A C 1
ATOM 801 O O . THR A 1 102 ? -8.688 6.761 19.717 1.00 93.50 102 THR A O 1
ATOM 804 N N . HIS A 1 103 ? -7.470 8.400 18.771 1.00 93.25 103 HIS A N 1
ATOM 805 C CA . HIS A 1 103 ? -8.243 8.559 17.557 1.00 93.25 103 HIS A CA 1
ATOM 806 C C . HIS A 1 103 ? -7.661 7.624 16.495 1.00 93.25 103 HIS A C 1
ATOM 808 O O . HIS A 1 103 ? -6.493 7.752 16.124 1.00 93.25 103 HIS A O 1
ATOM 814 N N . ARG A 1 104 ? -8.450 6.657 16.020 1.00 93.50 104 ARG A N 1
ATOM 815 C CA . ARG A 1 104 ? -8.049 5.770 14.923 1.00 93.50 104 ARG A CA 1
ATOM 816 C C . ARG A 1 104 ? -8.757 6.182 13.646 1.00 93.50 104 ARG A C 1
ATOM 818 O O . ARG A 1 104 ? -9.984 6.112 13.573 1.00 93.50 104 ARG A O 1
ATOM 825 N N . ARG A 1 105 ? -7.992 6.562 12.624 1.00 92.81 105 ARG A N 1
ATOM 826 C CA . ARG A 1 105 ? -8.500 6.867 11.279 1.00 92.81 105 ARG A CA 1
ATOM 827 C C . ARG A 1 105 ? -8.316 5.658 10.384 1.00 92.81 105 ARG A C 1
ATOM 829 O O . ARG A 1 105 ? -7.193 5.224 10.172 1.00 92.81 105 ARG A O 1
ATOM 836 N N . TYR A 1 106 ? -9.406 5.127 9.849 1.00 92.88 106 TYR A N 1
ATOM 837 C CA . TYR A 1 106 ? -9.429 3.967 8.969 1.00 92.88 106 TYR A CA 1
ATOM 838 C C . TYR A 1 106 ? -9.493 4.415 7.508 1.00 92.88 106 TYR A C 1
ATOM 840 O O . TYR A 1 106 ? -10.321 5.240 7.134 1.00 92.88 106 TYR A O 1
ATOM 848 N N . ALA A 1 107 ? -8.645 3.836 6.667 1.00 92.12 107 ALA A N 1
ATOM 849 C CA . ALA A 1 107 ? -8.630 4.024 5.226 1.00 92.12 107 ALA A CA 1
ATOM 850 C C . ALA A 1 107 ? -9.018 2.714 4.542 1.00 92.12 107 ALA A C 1
ATOM 852 O O . ALA A 1 107 ? -8.352 1.689 4.724 1.00 92.12 107 ALA A O 1
ATOM 853 N N . ARG A 1 108 ? -10.065 2.750 3.717 1.00 93.19 108 ARG A N 1
ATOM 854 C CA . ARG A 1 108 ? -10.425 1.646 2.824 1.00 93.19 108 ARG A CA 1
ATOM 855 C C . ARG A 1 108 ? -9.722 1.856 1.490 1.00 93.19 108 ARG A C 1
ATOM 857 O O . ARG A 1 108 ? -10.041 2.804 0.777 1.00 93.19 108 ARG A O 1
ATOM 864 N N . GLN A 1 109 ? -8.771 0.998 1.137 1.00 92.50 109 GLN A N 1
ATOM 865 C CA . GLN A 1 109 ? -7.898 1.211 -0.020 1.00 92.50 109 GLN A CA 1
ATOM 866 C C . GLN A 1 109 ? -7.997 0.072 -1.032 1.00 92.50 109 GLN A C 1
ATOM 868 O O . GLN A 1 109 ? -8.082 -1.098 -0.66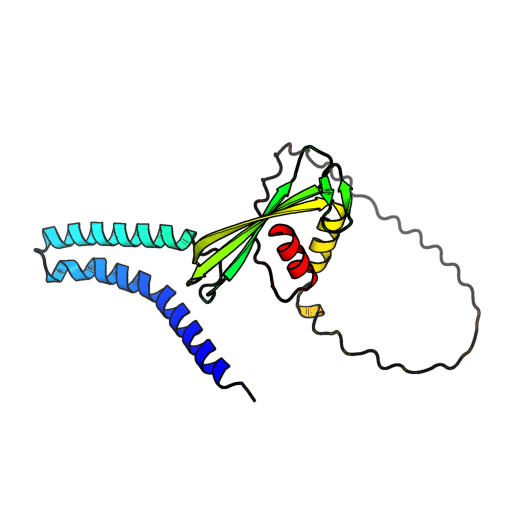7 1.00 92.50 109 GLN A O 1
ATOM 873 N N . ILE A 1 110 ? -7.946 0.417 -2.319 1.00 89.31 110 ILE A N 1
ATOM 874 C CA . ILE A 1 110 ? -7.655 -0.541 -3.384 1.00 89.31 110 ILE A CA 1
ATOM 875 C C . ILE A 1 110 ? -6.143 -0.722 -3.423 1.00 89.31 110 ILE A C 1
ATOM 877 O O . ILE A 1 110 ? -5.402 0.221 -3.710 1.00 89.31 110 ILE A O 1
ATOM 881 N N . VAL A 1 111 ? -5.695 -1.943 -3.163 1.00 87.31 111 VAL A N 1
ATOM 882 C CA . VAL A 1 111 ? -4.291 -2.334 -3.210 1.00 87.31 111 VAL A CA 1
ATOM 883 C C . VAL A 1 111 ? -4.082 -3.273 -4.386 1.00 87.31 111 VAL A C 1
ATOM 885 O O . VAL A 1 111 ? -4.812 -4.250 -4.574 1.00 87.31 111 VAL A O 1
ATOM 888 N N . ALA A 1 112 ? -3.055 -2.984 -5.174 1.00 83.81 112 ALA A N 1
ATOM 889 C CA . ALA A 1 112 ? -2.559 -3.892 -6.191 1.00 83.81 112 ALA A CA 1
ATOM 890 C C . ALA A 1 112 ? -1.050 -4.008 -6.040 1.00 83.81 112 ALA A C 1
ATOM 892 O O . ALA A 1 112 ? -0.347 -3.003 -5.936 1.00 83.81 112 ALA A O 1
ATOM 893 N N . LEU A 1 113 ? -0.542 -5.238 -6.050 1.00 79.94 113 LEU A N 1
ATOM 894 C CA . LEU A 1 113 ? 0.898 -5.504 -5.982 1.00 79.94 113 LEU A CA 1
ATOM 895 C C . LEU A 1 113 ? 1.560 -4.943 -4.715 1.00 79.94 113 LEU A C 1
ATOM 897 O O . LEU A 1 113 ? 2.728 -4.551 -4.728 1.00 79.94 113 LEU A O 1
ATOM 901 N N . GLY A 1 114 ? 0.801 -4.871 -3.624 1.00 79.38 114 GLY A N 1
ATOM 902 C CA . GLY A 1 114 ? 1.247 -4.273 -2.370 1.00 79.38 114 GLY A CA 1
ATOM 903 C C . GLY A 1 114 ? 1.342 -2.738 -2.370 1.00 79.38 114 GLY A C 1
ATOM 904 O O . GLY A 1 114 ? 1.802 -2.152 -1.388 1.00 79.38 114 GLY A O 1
ATOM 905 N N . VAL A 1 115 ? 0.915 -2.080 -3.454 1.00 79.88 115 VAL A N 1
ATOM 906 C CA . VAL A 1 115 ? 0.878 -0.620 -3.582 1.00 79.88 115 VAL A CA 1
ATOM 907 C C . VAL A 1 115 ? -0.569 -0.144 -3.424 1.00 79.88 115 VAL A C 1
ATOM 909 O O . VAL A 1 115 ? -1.441 -0.612 -4.166 1.00 79.88 115 VAL A O 1
ATOM 912 N N . PRO A 1 116 ? -0.859 0.769 -2.479 1.00 84.50 116 PRO A N 1
ATOM 913 C CA . PRO A 1 116 ? -2.169 1.404 -2.415 1.00 84.50 116 PRO A CA 1
ATOM 914 C C . PRO A 1 116 ? -2.346 2.292 -3.649 1.00 84.50 116 PRO A C 1
ATOM 916 O O . PRO A 1 116 ? -1.616 3.262 -3.837 1.00 84.50 116 PRO A O 1
ATOM 919 N N . LEU A 1 117 ? -3.298 1.937 -4.512 1.00 84.00 117 LEU A N 1
ATOM 920 C CA . LEU A 1 117 ? -3.590 2.683 -5.736 1.00 84.00 117 LEU A CA 1
ATOM 921 C C . LEU A 1 117 ? -4.549 3.839 -5.470 1.00 84.00 117 LEU A C 1
ATOM 923 O O . LEU A 1 117 ? -4.410 4.914 -6.048 1.00 84.00 117 LEU A O 1
ATOM 927 N N . HIS A 1 118 ? -5.553 3.598 -4.628 1.00 84.88 118 HIS A N 1
ATOM 928 C CA . HIS A 1 118 ? -6.610 4.564 -4.374 1.00 84.88 118 HIS A CA 1
ATOM 929 C C . HIS A 1 118 ? -7.255 4.330 -3.010 1.00 84.88 118 HIS A C 1
ATOM 931 O O . HIS A 1 118 ? -7.538 3.186 -2.651 1.00 84.88 118 HIS A O 1
ATOM 937 N N . THR A 1 119 ? -7.528 5.406 -2.274 1.00 91.19 119 THR A N 1
ATOM 938 C CA . THR A 1 119 ? -8.344 5.351 -1.057 1.00 91.19 119 THR A CA 1
ATOM 939 C C . THR A 1 119 ? -9.796 5.605 -1.435 1.00 91.19 119 THR A C 1
ATOM 941 O O . THR A 1 119 ? -10.118 6.675 -1.936 1.00 91.19 119 THR A O 1
ATOM 944 N N . LEU A 1 120 ? -10.652 4.611 -1.213 1.00 92.69 120 LEU A N 1
ATOM 945 C CA . LEU A 1 120 ? -12.082 4.667 -1.506 1.00 92.69 120 LEU A CA 1
ATOM 946 C C . LEU A 1 120 ? -12.829 5.531 -0.497 1.00 92.69 120 LEU A C 1
ATOM 948 O O . LEU A 1 120 ? -13.698 6.309 -0.869 1.00 92.69 120 LEU A O 1
ATOM 952 N N . GLU A 1 121 ? -12.510 5.350 0.780 1.00 94.06 121 GLU A N 1
ATOM 953 C CA . GLU A 1 121 ? -13.292 5.905 1.875 1.00 94.06 121 GLU A CA 1
ATOM 954 C C . GLU A 1 121 ? -12.428 6.050 3.125 1.00 94.06 121 GLU A C 1
ATOM 956 O O . GLU A 1 121 ? -11.484 5.275 3.333 1.00 94.06 121 GLU A O 1
ATOM 961 N N . TRP A 1 122 ? -12.775 7.034 3.950 1.00 94.06 122 TRP A N 1
ATOM 962 C CA . TRP A 1 122 ? -12.170 7.274 5.252 1.00 94.06 122 TRP A CA 1
ATOM 963 C C . TRP A 1 122 ? -13.228 7.155 6.339 1.00 94.06 122 TRP A C 1
ATOM 965 O O . TRP A 1 122 ? -14.323 7.686 6.190 1.00 94.06 122 TRP A O 1
ATOM 975 N N . GLY A 1 123 ? -12.862 6.489 7.425 1.00 95.19 123 GLY A N 1
ATOM 976 C CA . GLY A 1 123 ? -13.659 6.358 8.634 1.00 95.19 123 GLY A CA 1
ATOM 977 C C . GLY A 1 123 ? -12.833 6.718 9.859 1.00 95.19 123 GLY A C 1
ATOM 978 O O . GLY A 1 123 ? -11.602 6.765 9.788 1.00 95.19 123 GLY A O 1
ATOM 979 N N . SER A 1 124 ? -13.469 6.969 10.995 1.00 93.81 124 SER A N 1
ATOM 980 C CA . SER A 1 124 ? -12.737 7.189 12.241 1.00 93.81 124 SER A CA 1
ATOM 981 C C . SER A 1 124 ? -13.506 6.710 13.462 1.00 93.81 124 SER A C 1
ATOM 983 O O . SER A 1 124 ? -14.727 6.784 13.507 1.00 93.81 124 SER A O 1
ATOM 985 N N . ASN A 1 125 ? -12.770 6.212 14.456 1.00 95.06 125 ASN A N 1
ATOM 986 C CA . ASN A 1 125 ? -13.309 5.831 15.758 1.00 95.06 125 ASN A CA 1
ATOM 987 C C . ASN A 1 125 ? -12.418 6.380 16.874 1.00 95.06 125 ASN A C 1
ATOM 989 O O . ASN A 1 125 ? -11.192 6.399 16.750 1.00 95.06 125 ASN A O 1
ATOM 993 N N . ASP A 1 126 ? -13.038 6.729 17.998 1.00 94.94 126 ASP A N 1
ATOM 994 C CA . ASP A 1 126 ? -12.344 7.134 19.218 1.00 94.94 126 ASP A CA 1
ATOM 995 C C . ASP A 1 126 ? -12.318 5.982 20.232 1.00 94.94 126 ASP A C 1
ATOM 997 O O . ASP A 1 126 ? -13.333 5.321 20.482 1.00 94.94 126 ASP A O 1
ATOM 1001 N N . PHE A 1 127 ? -11.163 5.756 20.858 1.00 94.00 127 PHE A N 1
ATOM 1002 C CA . PHE A 1 127 ? -10.965 4.723 21.876 1.00 94.00 127 PHE A CA 1
ATOM 1003 C C . PHE A 1 127 ? -10.400 5.328 23.158 1.00 94.00 127 PHE A C 1
ATOM 1005 O O . PHE A 1 127 ? -9.494 6.154 23.102 1.00 94.00 127 PHE A O 1
ATOM 1012 N N . CYS A 1 128 ? -10.889 4.898 24.325 1.00 94.44 128 CYS A N 1
ATOM 1013 C CA . CYS A 1 128 ? -10.270 5.258 25.603 1.00 94.44 128 CYS A CA 1
ATOM 1014 C C . CYS A 1 128 ? -8.955 4.492 25.822 1.00 94.44 128 CYS A C 1
ATOM 1016 O O . CYS A 1 128 ? -8.782 3.389 25.295 1.00 94.44 128 CYS A O 1
ATOM 1018 N N . GLY A 1 129 ? -8.061 5.044 26.650 1.00 91.19 129 GLY A N 1
ATOM 1019 C CA . GLY A 1 129 ? -6.759 4.432 26.951 1.00 91.19 129 GLY A CA 1
ATOM 1020 C C . GLY A 1 129 ? -6.845 2.980 27.441 1.00 91.19 129 GLY A C 1
ATOM 1021 O O . GLY A 1 129 ? -6.086 2.134 26.973 1.00 91.19 129 GLY A O 1
ATOM 1022 N N . ASP A 1 130 ? -7.826 2.657 28.289 1.00 91.75 130 ASP A N 1
ATOM 1023 C CA . ASP A 1 130 ? -8.014 1.295 28.816 1.00 91.75 130 ASP A CA 1
ATOM 1024 C C . ASP A 1 130 ? -8.332 0.276 27.710 1.00 91.75 130 ASP A C 1
ATOM 1026 O O . ASP A 1 130 ? -7.827 -0.848 27.704 1.00 91.75 130 ASP A O 1
ATOM 1030 N N . CYS A 1 131 ? -9.164 0.670 26.739 1.00 90.62 131 CYS A N 1
ATOM 1031 C CA . CYS A 1 131 ? -9.553 -0.194 25.625 1.00 90.62 131 CYS A CA 1
ATOM 1032 C C . CYS A 1 131 ? -8.408 -0.413 24.633 1.00 90.62 131 CYS A C 1
ATOM 1034 O O . CYS A 1 131 ? -8.310 -1.504 24.066 1.00 90.62 131 CYS A O 1
ATOM 1036 N N . VAL A 1 132 ? -7.568 0.606 24.428 1.00 89.62 132 VAL A N 1
ATOM 1037 C CA . VAL A 1 132 ? -6.365 0.514 23.589 1.00 89.62 132 VAL A CA 1
ATOM 1038 C C . VAL A 1 132 ? -5.345 -0.415 24.243 1.00 89.62 132 VAL A C 1
ATOM 1040 O O . VAL A 1 132 ? -4.927 -1.385 23.615 1.00 89.62 132 VAL A O 1
ATOM 1043 N N . ALA A 1 133 ? -5.047 -0.209 25.531 1.00 87.25 133 ALA A N 1
ATOM 1044 C CA . ALA A 1 133 ? -4.104 -1.036 26.284 1.00 87.25 133 ALA A CA 1
ATOM 1045 C C . ALA A 1 133 ? -4.502 -2.523 26.299 1.00 87.25 133 ALA A C 1
ATOM 1047 O O . ALA A 1 133 ? -3.652 -3.404 26.159 1.00 87.25 133 ALA A O 1
ATOM 1048 N N . LEU A 1 134 ? -5.804 -2.814 26.414 1.00 85.69 134 LEU A N 1
ATOM 1049 C CA . LEU A 1 134 ? -6.311 -4.183 26.339 1.00 85.69 134 LEU A CA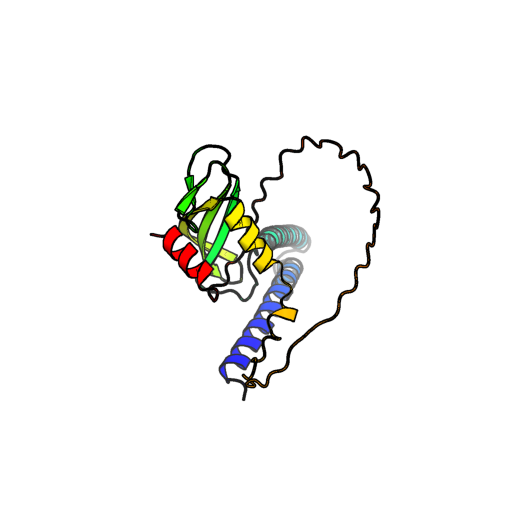 1
ATOM 1050 C C . LEU A 1 134 ? -6.123 -4.805 24.944 1.00 85.69 134 LEU A C 1
ATOM 1052 O O . LEU A 1 134 ? -5.784 -5.982 24.845 1.00 85.69 134 LEU A O 1
ATOM 1056 N N . GLY A 1 135 ? -6.333 -4.032 23.872 1.00 79.38 135 GLY A N 1
ATOM 1057 C CA . GLY A 1 135 ? -6.106 -4.493 22.497 1.00 79.38 135 GLY A CA 1
ATOM 1058 C C . GLY A 1 135 ? -4.635 -4.809 22.226 1.00 79.38 135 GLY A C 1
ATOM 1059 O O . GLY A 1 135 ? -4.314 -5.885 21.723 1.00 79.38 135 GLY A O 1
ATOM 1060 N N . ASP A 1 136 ? -3.737 -3.924 22.655 1.00 80.94 136 ASP A N 1
ATOM 1061 C CA . ASP A 1 136 ? -2.294 -4.102 22.476 1.00 80.94 136 ASP A CA 1
ATOM 1062 C C . ASP A 1 136 ? -1.758 -5.332 23.222 1.00 80.94 136 ASP A C 1
ATOM 1064 O O . ASP A 1 136 ? -0.872 -6.031 22.721 1.00 80.94 136 ASP A O 1
ATOM 1068 N N . ALA A 1 137 ? -2.316 -5.643 24.397 1.00 74.00 137 ALA A N 1
ATOM 1069 C CA . ALA A 1 137 ? -1.964 -6.839 25.157 1.00 74.00 137 ALA A CA 1
ATOM 1070 C C . ALA A 1 137 ? -2.347 -8.139 24.426 1.00 74.00 137 ALA A C 1
ATOM 1072 O O . ALA A 1 137 ? -1.616 -9.130 24.501 1.00 74.00 137 ALA A O 1
ATOM 1073 N N . ILE A 1 138 ? -3.468 -8.141 23.696 1.00 70.00 138 ILE A N 1
ATOM 1074 C CA . ILE A 1 138 ? -3.909 -9.293 22.900 1.00 70.00 138 ILE A CA 1
ATOM 1075 C C . ILE A 1 138 ? -2.998 -9.456 21.679 1.00 70.00 138 ILE A C 1
ATOM 1077 O O . ILE A 1 138 ? -2.506 -10.557 21.422 1.00 70.00 138 ILE A O 1
ATOM 1081 N N . ASP A 1 139 ? -2.706 -8.373 20.962 1.00 65.19 139 ASP A N 1
ATOM 1082 C CA . ASP A 1 139 ? -1.872 -8.412 19.755 1.00 65.19 139 ASP A CA 1
ATOM 1083 C C . ASP A 1 139 ? -0.409 -8.772 20.037 1.00 65.19 139 ASP A C 1
ATOM 1085 O O . ASP A 1 139 ? 0.238 -9.428 19.222 1.00 65.19 139 ASP A O 1
ATOM 1089 N N . SER A 1 140 ? 0.112 -8.396 21.205 1.00 59.62 140 SER A N 1
ATOM 1090 C CA . SER A 1 140 ? 1.499 -8.678 21.602 1.00 59.62 140 SER A CA 1
ATOM 1091 C C . SER A 1 140 ? 1.749 -10.145 21.971 1.00 59.62 140 SER A C 1
ATOM 1093 O O . SER A 1 140 ? 2.896 -10.535 22.203 1.00 59.62 140 SER A O 1
ATOM 1095 N N . ARG A 1 141 ? 0.706 -10.983 22.035 1.00 53.41 141 ARG A N 1
ATOM 1096 C CA . ARG A 1 141 ? 0.862 -12.405 22.347 1.00 53.41 141 ARG A CA 1
ATOM 1097 C C . ARG A 1 141 ? 1.464 -13.143 21.139 1.00 53.41 141 ARG A C 1
ATOM 1099 O O . ARG A 1 141 ? 0.852 -13.118 20.066 1.00 53.41 141 ARG A O 1
ATOM 1106 N N . PRO A 1 142 ? 2.629 -13.807 21.276 1.00 49.06 142 PRO A N 1
ATOM 1107 C CA . PRO A 1 142 ? 3.296 -14.464 20.156 1.00 49.06 142 PRO A CA 1
ATOM 1108 C C . PRO A 1 142 ? 2.405 -15.555 19.542 1.00 49.06 142 PRO A C 1
ATOM 1110 O O . PRO A 1 142 ? 1.820 -16.373 20.254 1.00 49.06 142 PRO A O 1
ATOM 1113 N N . GLU A 1 143 ? 2.314 -15.578 18.207 1.00 51.50 143 GLU A N 1
ATOM 1114 C CA . GLU A 1 143 ? 1.473 -16.504 17.421 1.00 51.50 143 GLU A CA 1
ATOM 1115 C C . GLU A 1 143 ? 1.670 -17.989 17.775 1.00 51.50 143 GLU A C 1
ATOM 1117 O O . GLU A 1 143 ? 0.742 -18.780 17.618 1.00 51.50 143 GLU A O 1
ATOM 1122 N N . GLY A 1 144 ? 2.832 -18.365 18.323 1.00 50.03 144 GLY A N 1
ATOM 1123 C CA . GLY A 1 144 ? 3.142 -19.737 18.740 1.00 50.03 144 GLY A CA 1
ATOM 1124 C C . GLY A 1 144 ? 2.264 -20.293 19.869 1.00 50.03 144 GLY A C 1
ATOM 1125 O O . GLY A 1 144 ? 2.185 -21.508 20.018 1.00 50.03 144 GLY A O 1
ATOM 1126 N N . GLU A 1 145 ? 1.573 -19.444 20.634 1.00 47.38 145 GLU A N 1
ATOM 1127 C CA . GLU A 1 145 ? 0.727 -19.885 21.753 1.00 47.38 145 GLU A CA 1
ATOM 1128 C C . GLU A 1 145 ? -0.765 -20.006 21.384 1.00 47.38 145 GLU A C 1
ATOM 1130 O O . GLU A 1 145 ? -1.519 -20.693 22.070 1.00 47.38 145 GLU A O 1
ATOM 1135 N N . ARG A 1 146 ? -1.210 -19.392 20.273 1.00 47.31 146 ARG A N 1
ATOM 1136 C CA . ARG A 1 146 ? -2.622 -19.436 19.831 1.00 47.31 146 ARG A CA 1
ATOM 1137 C C . ARG A 1 146 ? -3.040 -20.792 19.252 1.00 47.31 146 ARG A C 1
ATOM 1139 O O . ARG A 1 146 ? -4.221 -21.118 19.278 1.00 47.31 146 ARG A O 1
ATOM 1146 N N . ALA A 1 147 ? -2.098 -21.595 18.759 1.00 47.56 147 ALA A N 1
ATOM 1147 C CA . ALA A 1 147 ? -2.385 -22.906 18.168 1.00 47.56 147 ALA A CA 1
ATOM 1148 C C . ALA A 1 147 ? -2.465 -24.060 19.194 1.00 47.56 147 ALA A C 1
ATOM 1150 O O . ALA A 1 147 ? -2.776 -25.185 18.813 1.00 47.56 147 ALA A O 1
ATOM 1151 N N . ALA A 1 148 ? -2.202 -23.805 20.482 1.00 47.19 148 ALA A N 1
ATOM 1152 C CA . ALA A 1 148 ? -2.157 -24.827 21.535 1.00 47.19 148 ALA A CA 1
ATOM 1153 C C . ALA A 1 148 ? -3.437 -24.895 22.397 1.00 47.19 148 ALA A C 1
ATOM 1155 O O . ALA A 1 148 ? -3.402 -25.342 23.540 1.00 47.19 148 ALA A O 1
ATOM 1156 N N . GLY A 1 149 ? -4.578 -24.448 21.867 1.00 42.50 149 GLY A N 1
ATOM 1157 C CA . GLY A 1 149 ? -5.884 -24.559 22.521 1.00 42.50 149 GLY A CA 1
ATOM 1158 C C . GLY A 1 149 ? -6.600 -25.869 22.197 1.00 42.50 149 GLY A C 1
ATOM 1159 O O . GLY A 1 149 ? -7.694 -25.834 21.641 1.00 42.50 149 GLY A O 1
ATOM 1160 N N . THR A 1 150 ? -6.000 -27.021 22.504 1.00 45.50 150 THR A N 1
ATOM 1161 C CA . THR A 1 150 ? -6.697 -28.313 22.414 1.00 45.50 150 THR A CA 1
ATOM 1162 C C . THR A 1 150 ? -7.520 -28.536 23.686 1.00 45.50 150 THR A C 1
ATOM 1164 O O . THR A 1 150 ? -6.986 -28.904 24.725 1.00 45.50 150 THR A O 1
ATOM 1167 N N . ASP A 1 151 ? -8.816 -28.247 23.579 1.00 39.31 151 ASP A N 1
ATOM 1168 C CA . ASP A 1 151 ? -9.958 -28.982 24.147 1.00 39.31 151 ASP A CA 1
ATOM 1169 C C . ASP A 1 151 ? -9.841 -29.537 25.595 1.00 39.31 151 ASP A C 1
ATOM 1171 O O . ASP A 1 151 ? -9.274 -30.615 25.809 1.00 39.31 151 ASP A O 1
ATOM 1175 N N . PRO A 1 152 ? -10.430 -28.889 26.625 1.00 46.47 152 PRO A N 1
ATOM 1176 C CA . PRO A 1 152 ? -10.587 -29.524 27.925 1.00 46.47 152 PRO A CA 1
ATOM 1177 C C . PRO A 1 152 ? -11.770 -30.503 27.878 1.00 46.47 152 PRO A C 1
ATOM 1179 O O . PRO A 1 152 ? -12.932 -30.137 28.056 1.00 46.47 152 PRO A O 1
ATOM 1182 N N . THR A 1 153 ? -11.459 -31.785 27.688 1.00 38.75 153 THR A N 1
ATOM 1183 C CA . THR A 1 153 ? -12.407 -32.883 27.929 1.00 38.75 153 THR A CA 1
ATOM 1184 C C . THR A 1 153 ? -12.936 -32.810 29.375 1.00 38.75 153 THR A C 1
ATOM 1186 O O . THR A 1 153 ? -12.136 -32.781 30.316 1.00 38.75 153 THR A O 1
ATOM 1189 N N . PRO A 1 154 ? -14.263 -32.816 29.607 1.00 46.44 154 PRO A N 1
ATOM 1190 C CA . PRO A 1 154 ? -14.829 -32.703 30.943 1.00 46.44 154 PRO A CA 1
ATOM 1191 C C . PRO A 1 154 ? -14.768 -34.059 31.652 1.00 46.44 154 PRO A C 1
ATOM 1193 O O . PRO A 1 154 ? -15.554 -34.958 31.355 1.00 46.44 154 PRO A O 1
ATOM 1196 N N . THR A 1 155 ? -13.867 -34.211 32.628 1.00 37.19 155 THR A N 1
ATOM 1197 C CA . THR A 1 155 ? -13.905 -35.365 33.542 1.00 37.19 155 THR A CA 1
ATOM 1198 C C . THR A 1 155 ? -14.485 -34.952 34.889 1.00 37.19 155 THR A C 1
ATOM 1200 O O . THR A 1 155 ? -13.985 -34.086 35.602 1.00 37.19 155 THR A O 1
ATOM 1203 N N . ARG A 1 156 ? -15.614 -35.586 35.182 1.00 38.62 156 ARG A N 1
ATOM 1204 C CA . ARG A 1 156 ? -16.516 -35.402 36.310 1.00 38.62 156 ARG A CA 1
ATOM 1205 C C . ARG A 1 156 ? -15.905 -35.950 37.611 1.00 38.62 156 ARG A C 1
ATOM 1207 O O . ARG A 1 156 ? -15.540 -37.114 37.663 1.00 38.62 156 ARG A O 1
ATOM 1214 N N . SER A 1 157 ? -15.863 -35.086 38.629 1.00 41.16 157 SER A N 1
ATOM 1215 C CA . SER A 1 157 ? -16.020 -35.306 40.083 1.00 41.16 157 SER A CA 1
ATOM 1216 C C . SER A 1 157 ? -15.756 -36.700 40.679 1.00 41.16 157 SER A C 1
ATOM 1218 O O . SER A 1 157 ? -16.519 -37.622 40.411 1.00 41.16 157 SER A O 1
ATOM 1220 N N . THR A 1 158 ? -14.868 -36.758 41.684 1.00 37.59 158 THR A N 1
ATOM 1221 C CA . THR A 1 158 ? -15.241 -37.268 43.022 1.00 37.59 158 THR A CA 1
ATOM 1222 C C . THR A 1 158 ? -14.456 -36.582 44.148 1.00 37.59 158 THR A C 1
ATOM 1224 O O . THR A 1 158 ? -13.244 -36.407 44.073 1.00 37.59 158 THR A O 1
ATOM 1227 N N . ALA A 1 159 ? -15.204 -36.224 45.190 1.00 46.16 159 ALA A N 1
ATOM 1228 C CA . ALA A 1 159 ? -14.856 -35.570 46.449 1.00 46.16 159 ALA A CA 1
ATOM 1229 C C . ALA A 1 159 ? -13.733 -36.206 47.301 1.00 46.16 159 ALA A C 1
ATOM 1231 O O . ALA A 1 159 ? -13.696 -37.426 47.444 1.00 46.16 159 ALA A O 1
ATOM 1232 N N . ARG A 1 160 ? -12.957 -35.362 48.009 1.00 37.38 160 ARG A N 1
ATOM 1233 C CA . ARG A 1 160 ? -12.822 -35.355 49.490 1.00 37.38 160 ARG A CA 1
ATOM 1234 C C . ARG A 1 160 ? -11.885 -34.235 50.000 1.00 37.38 160 ARG A C 1
ATOM 1236 O O . ARG A 1 160 ? -10.703 -34.213 49.694 1.00 37.38 160 ARG A O 1
ATOM 1243 N N . GLU A 1 161 ? -12.507 -33.320 50.741 1.00 42.38 161 GLU A N 1
ATOM 1244 C CA . GLU A 1 161 ? -12.126 -32.536 51.944 1.00 42.38 161 GLU A CA 1
ATOM 1245 C C . GLU A 1 161 ? -10.893 -32.982 52.799 1.00 42.38 161 GLU A C 1
ATOM 1247 O O . GLU A 1 161 ? -10.438 -34.114 52.646 1.00 42.38 161 GLU A O 1
ATOM 1252 N N . PRO A 1 162 ? -10.469 -32.232 53.851 1.00 56.22 162 PRO A N 1
ATOM 1253 C CA . PRO A 1 162 ? -9.794 -30.926 53.867 1.00 56.22 162 PRO A CA 1
ATOM 1254 C C . PRO A 1 162 ? -8.517 -30.936 54.766 1.00 56.22 162 PRO A C 1
ATOM 1256 O O . PRO A 1 162 ? -8.111 -31.962 55.300 1.00 56.22 162 PRO A O 1
ATOM 1259 N N . ASP A 1 163 ? -7.961 -29.741 55.002 1.00 40.75 163 ASP A N 1
ATOM 1260 C CA . ASP A 1 163 ? -7.133 -29.362 56.164 1.00 40.75 163 ASP A CA 1
ATOM 1261 C C . ASP A 1 163 ? -5.625 -29.698 56.138 1.00 40.75 163 ASP A C 1
ATOM 1263 O O . ASP A 1 163 ? -5.194 -30.829 56.359 1.00 40.75 163 ASP A O 1
ATOM 1267 N N . ARG A 1 164 ? -4.796 -28.654 55.962 1.00 43.16 164 ARG A N 1
ATOM 1268 C CA . ARG A 1 164 ? -3.743 -28.303 56.935 1.00 43.16 164 ARG A CA 1
ATOM 1269 C C . ARG A 1 164 ? -3.029 -26.998 56.589 1.00 43.16 164 ARG A C 1
ATOM 1271 O O . ARG A 1 164 ? -2.360 -26.865 55.568 1.00 43.16 164 ARG A O 1
ATOM 1278 N N . ARG A 1 165 ? -3.130 -26.078 57.549 1.00 49.78 165 ARG A N 1
ATOM 1279 C CA . ARG A 1 165 ? -2.238 -24.947 57.830 1.00 49.78 165 ARG A CA 1
ATOM 1280 C C . ARG A 1 165 ? -0.779 -25.189 57.420 1.00 49.78 165 ARG A C 1
ATOM 1282 O O . ARG A 1 165 ? -0.158 -26.139 57.901 1.00 49.78 165 ARG A O 1
ATOM 1289 N N . ARG A 1 166 ? -0.188 -24.214 56.726 1.00 45.38 166 ARG A N 1
ATOM 1290 C CA . ARG A 1 166 ? 1.195 -23.804 57.001 1.00 45.38 166 ARG A CA 1
ATOM 1291 C C . ARG A 1 166 ? 1.435 -22.356 56.586 1.00 45.38 166 ARG A C 1
ATOM 1293 O O . ARG A 1 166 ? 1.545 -22.046 55.406 1.00 45.38 166 ARG A O 1
ATOM 1300 N N . ASP A 1 167 ? 1.534 -21.503 57.598 1.00 50.06 167 ASP A N 1
ATOM 1301 C CA . ASP A 1 167 ? 2.185 -20.203 57.530 1.00 50.06 167 ASP A CA 1
ATOM 1302 C C . ASP A 1 167 ? 3.642 -20.388 57.091 1.00 50.06 167 ASP A C 1
ATOM 1304 O O . ASP A 1 167 ? 4.413 -21.074 57.766 1.00 50.06 167 ASP A O 1
ATOM 1308 N N . VAL A 1 168 ? 4.030 -19.760 55.981 1.00 52.94 168 VAL A N 1
ATOM 1309 C CA . VAL A 1 168 ? 5.426 -19.401 55.717 1.00 52.94 168 VAL A CA 1
ATOM 1310 C C . VAL A 1 168 ? 5.439 -17.971 55.198 1.00 52.94 168 VAL A C 1
ATOM 1312 O O . VAL A 1 168 ? 5.188 -17.685 54.031 1.00 52.94 168 VAL A O 1
ATOM 1315 N N . LYS A 1 169 ? 5.722 -17.075 56.139 1.00 49.00 169 LYS A N 1
ATOM 1316 C CA . LYS A 1 169 ? 6.166 -15.703 55.936 1.00 49.00 169 LYS A CA 1
ATOM 1317 C C . LYS A 1 169 ? 7.468 -15.751 55.129 1.00 49.00 169 LYS A C 1
ATOM 1319 O O . LYS A 1 169 ? 8.477 -16.230 55.640 1.00 49.00 169 LYS A O 1
ATOM 1324 N N . GLN A 1 170 ? 7.446 -15.284 53.884 1.00 42.81 170 GLN A N 1
ATOM 1325 C CA . GLN A 1 170 ? 8.666 -15.026 53.123 1.00 42.81 170 GLN A CA 1
ATOM 1326 C C . GLN A 1 170 ? 8.675 -13.557 52.710 1.00 42.81 170 GLN A C 1
ATOM 1328 O O . GLN A 1 170 ? 8.208 -13.172 51.642 1.00 42.81 170 GLN A O 1
ATOM 1333 N N . GLU A 1 171 ? 9.187 -12.739 53.630 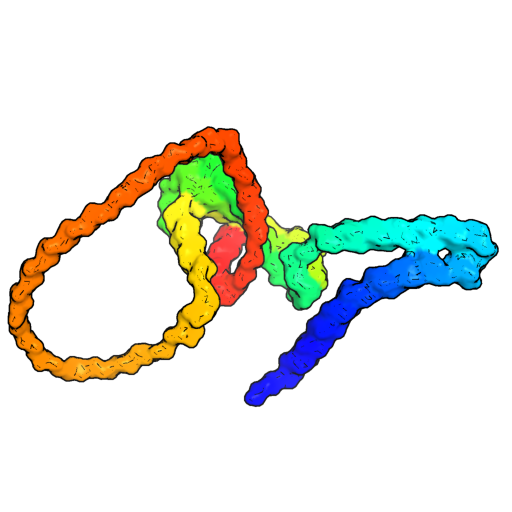1.00 43.72 171 GLU A N 1
ATOM 1334 C CA . GLU A 1 171 ? 9.750 -11.428 53.333 1.00 43.72 171 GLU A CA 1
ATOM 1335 C C . GLU A 1 171 ? 10.851 -11.637 52.289 1.00 43.72 171 GLU A C 1
ATOM 1337 O O . GLU A 1 171 ? 11.863 -12.287 52.552 1.00 43.72 171 GLU A O 1
ATOM 1342 N N . ARG A 1 172 ? 10.623 -11.140 51.074 1.00 41.56 172 ARG A N 1
ATOM 1343 C CA . ARG A 1 172 ? 11.682 -10.957 50.091 1.00 41.56 172 ARG A CA 1
ATOM 1344 C C . ARG A 1 172 ? 11.646 -9.508 49.651 1.00 41.56 172 ARG A C 1
ATOM 1346 O O . ARG A 1 172 ? 10.906 -9.127 48.747 1.00 41.56 172 ARG A O 1
ATOM 1353 N N . GLU A 1 173 ? 12.432 -8.720 50.373 1.00 44.75 173 GLU A N 1
ATOM 1354 C CA . GLU A 1 173 ? 12.933 -7.424 49.943 1.00 44.75 173 GLU A CA 1
ATOM 1355 C C . GLU A 1 173 ? 13.414 -7.559 48.497 1.00 44.75 173 GLU A C 1
ATOM 1357 O O . GLU A 1 173 ? 14.332 -8.320 48.191 1.00 44.75 173 GLU A O 1
ATOM 1362 N N . THR A 1 174 ? 12.718 -6.882 47.591 1.00 40.38 174 THR A N 1
ATOM 1363 C CA . THR A 1 174 ? 13.233 -6.610 46.256 1.00 40.38 174 THR A CA 1
ATOM 1364 C C . THR A 1 174 ? 13.569 -5.136 46.264 1.00 40.38 174 THR A C 1
ATOM 1366 O O . THR A 1 174 ? 12.679 -4.287 46.276 1.00 40.38 174 THR A O 1
ATOM 1369 N N . GLU A 1 175 ? 14.865 -4.866 46.373 1.00 38.84 175 GLU A N 1
ATOM 1370 C CA . GLU A 1 175 ? 15.456 -3.547 46.227 1.00 38.84 175 GLU A CA 1
ATOM 1371 C C . GLU A 1 175 ? 14.978 -2.911 44.920 1.00 38.84 175 GLU A C 1
ATOM 1373 O O . GLU A 1 175 ? 15.186 -3.439 43.826 1.00 38.84 175 GLU A O 1
ATOM 1378 N N . SER A 1 176 ? 14.324 -1.761 45.055 1.00 46.97 176 SER A N 1
ATOM 1379 C CA . SER A 1 176 ? 14.057 -0.838 43.961 1.00 46.97 176 SER A CA 1
ATOM 1380 C C . SER A 1 176 ? 15.383 -0.298 43.419 1.00 46.97 176 SER A C 1
ATOM 1382 O O . SER A 1 176 ? 16.121 0.336 44.177 1.00 46.97 176 SER A O 1
ATOM 1384 N N . PRO A 1 177 ? 15.688 -0.429 42.118 1.00 44.44 177 PRO A N 1
ATOM 1385 C CA . PRO A 1 177 ? 16.664 0.439 41.494 1.00 44.44 177 PRO A CA 1
ATOM 1386 C C . PRO A 1 177 ? 15.978 1.785 41.262 1.00 44.44 177 PRO A C 1
ATOM 1388 O O . PRO A 1 177 ? 15.122 1.927 40.387 1.00 44.44 177 PRO A O 1
ATOM 1391 N N . SER A 1 178 ? 16.354 2.771 42.072 1.00 43.12 178 SER A N 1
ATOM 1392 C CA . SER A 1 178 ? 16.124 4.189 41.811 1.00 43.12 178 SER A CA 1
ATOM 1393 C C . SER A 1 178 ? 16.841 4.571 40.515 1.00 43.12 178 SER A C 1
ATOM 1395 O O . SER A 1 178 ? 18.006 4.957 40.517 1.00 43.12 178 SER A O 1
ATOM 1397 N N . GLY A 1 179 ? 16.155 4.386 39.390 1.00 39.91 179 GLY A N 1
ATOM 1398 C CA . GLY A 1 179 ? 16.561 4.909 38.097 1.00 39.91 179 GLY A CA 1
ATOM 1399 C C . GLY A 1 179 ? 16.055 6.335 37.962 1.00 39.91 179 GLY A C 1
ATOM 1400 O O . GLY A 1 179 ? 14.874 6.542 37.693 1.00 39.91 179 GLY A O 1
ATOM 1401 N N . ASP A 1 180 ? 16.957 7.295 38.155 1.00 42.06 180 ASP A N 1
ATOM 1402 C CA . ASP A 1 180 ? 16.805 8.690 37.743 1.00 42.06 180 ASP A CA 1
ATOM 1403 C C . ASP A 1 180 ? 16.523 8.727 36.232 1.00 42.06 180 ASP A C 1
ATOM 1405 O O . ASP A 1 180 ? 17.417 8.688 35.383 1.00 42.06 180 ASP A O 1
ATOM 1409 N N . GLY A 1 181 ? 15.238 8.719 35.887 1.00 38.34 181 GLY A N 1
ATOM 1410 C CA . GLY A 1 181 ? 14.766 8.885 34.527 1.00 38.34 181 GLY A CA 1
ATOM 1411 C C . GLY A 1 181 ? 14.870 10.352 34.153 1.00 38.34 181 GLY A C 1
ATOM 1412 O O . GLY A 1 181 ? 14.001 11.145 34.511 1.00 38.34 181 GLY A O 1
ATOM 1413 N N . MET A 1 182 ? 15.931 10.700 33.422 1.00 38.62 182 MET A N 1
ATOM 1414 C CA . MET A 1 182 ? 16.001 11.922 32.625 1.00 38.62 182 MET A CA 1
ATOM 1415 C C . MET A 1 182 ? 14.650 12.157 31.949 1.00 38.62 182 MET A C 1
ATOM 1417 O O . MET A 1 182 ? 14.224 11.395 31.080 1.00 38.62 182 MET A O 1
ATOM 1421 N N . ARG A 1 183 ? 13.987 13.233 32.371 1.00 41.47 183 ARG A N 1
ATOM 1422 C CA . ARG A 1 183 ? 12.820 13.813 31.723 1.00 41.47 183 ARG A CA 1
ATOM 1423 C C . ARG A 1 183 ? 13.275 14.307 30.354 1.00 41.47 183 ARG A C 1
ATOM 1425 O O . ARG A 1 183 ? 13.758 15.423 30.201 1.00 41.47 183 ARG A O 1
ATOM 1432 N N . SER A 1 184 ? 13.243 13.407 29.380 1.00 43.00 184 SER A N 1
ATOM 1433 C CA . SER A 1 184 ? 13.373 13.766 27.982 1.00 43.00 184 SER A CA 1
ATOM 1434 C C . SER A 1 184 ? 12.044 14.406 27.608 1.00 43.00 184 SER A C 1
ATOM 1436 O O . SER A 1 184 ? 11.063 13.704 27.375 1.00 43.00 184 SER A O 1
ATOM 1438 N N . ASP A 1 185 ? 12.007 15.739 27.598 1.00 39.53 185 ASP A N 1
ATOM 1439 C CA . ASP A 1 185 ? 10.967 16.542 26.944 1.00 39.53 185 ASP A CA 1
ATOM 1440 C C . ASP A 1 185 ? 11.085 16.376 25.413 1.00 39.53 185 ASP A C 1
ATOM 1442 O O . ASP A 1 185 ? 11.223 17.329 24.650 1.00 39.53 185 ASP A O 1
ATOM 1446 N N . GLY A 1 186 ? 11.117 15.123 24.961 1.00 41.81 186 GLY A N 1
ATOM 1447 C CA . GLY A 1 186 ? 10.882 14.747 23.587 1.00 41.81 186 GLY A CA 1
ATOM 1448 C C . GLY A 1 186 ? 9.383 14.596 23.452 1.00 41.81 186 GLY A C 1
ATOM 1449 O O . GLY A 1 186 ? 8.814 13.634 23.966 1.00 41.81 186 GLY A O 1
ATOM 1450 N N . GLU A 1 187 ? 8.759 15.569 22.796 1.00 39.12 187 GLU A N 1
ATOM 1451 C CA . GLU A 1 187 ? 7.438 15.435 22.189 1.00 39.12 187 GLU A CA 1
ATOM 1452 C C . GLU A 1 187 ? 7.310 13.990 21.678 1.00 39.12 187 GLU A C 1
ATOM 1454 O O . GLU A 1 187 ? 8.169 13.565 20.890 1.00 39.12 187 GLU A O 1
ATOM 1459 N N . PRO A 1 188 ? 6.373 13.178 22.214 1.00 40.66 188 PRO A N 1
ATOM 1460 C CA . PRO A 1 188 ? 6.307 11.776 21.847 1.00 40.66 188 PRO A CA 1
ATOM 1461 C C . PRO A 1 188 ? 6.218 11.742 20.324 1.00 40.66 188 PRO A C 1
ATOM 1463 O O . PRO A 1 188 ? 5.414 12.494 19.762 1.00 40.66 188 PRO A O 1
ATOM 1466 N N . PRO A 1 189 ? 7.066 10.952 19.635 1.00 43.75 189 PRO A N 1
ATOM 1467 C CA . PRO A 1 189 ? 6.977 10.862 18.190 1.00 43.75 189 PRO A CA 1
ATOM 1468 C C . PRO A 1 189 ? 5.517 10.564 17.889 1.00 43.75 189 PRO A C 1
ATOM 1470 O O . PRO A 1 189 ? 4.982 9.621 18.471 1.00 43.75 189 PRO A O 1
ATOM 1473 N N . ARG A 1 190 ? 4.856 11.401 17.074 1.00 43.75 190 ARG A N 1
ATOM 1474 C CA . ARG A 1 190 ? 3.521 11.092 16.556 1.00 43.75 190 ARG A CA 1
ATOM 1475 C C . ARG A 1 190 ? 3.632 9.681 16.006 1.00 43.75 190 ARG A C 1
ATOM 1477 O O . ARG A 1 190 ? 4.290 9.462 14.990 1.00 43.75 190 ARG A O 1
ATOM 1484 N N . LEU A 1 191 ? 3.125 8.716 16.770 1.00 45.25 191 LEU A N 1
ATOM 1485 C CA . LEU A 1 191 ? 3.220 7.302 16.464 1.00 45.25 191 LEU A CA 1
ATOM 1486 C C . LEU A 1 191 ? 2.185 7.072 15.377 1.00 45.25 191 LEU A C 1
ATOM 1488 O O . LEU A 1 191 ? 1.133 6.500 15.622 1.00 45.25 191 LEU A O 1
ATOM 1492 N N . GLU A 1 192 ? 2.488 7.553 14.175 1.00 53.59 192 GLU A N 1
ATOM 1493 C CA . GLU A 1 192 ? 1.736 7.294 12.960 1.00 53.59 192 GLU A CA 1
ATOM 1494 C C . GLU A 1 192 ? 1.999 5.825 12.595 1.00 53.59 192 GLU A C 1
ATOM 1496 O O . GLU A 1 192 ? 2.768 5.464 11.701 1.00 53.59 192 GLU A O 1
ATOM 1501 N N . ARG A 1 193 ? 1.453 4.934 13.425 1.00 59.44 193 ARG A N 1
ATOM 1502 C CA . ARG A 1 193 ? 1.629 3.495 13.341 1.00 59.44 193 ARG A CA 1
ATOM 1503 C C . ARG A 1 193 ? 0.597 2.985 12.350 1.00 59.44 193 ARG A C 1
ATOM 1505 O O . ARG A 1 193 ? -0.496 2.572 12.714 1.00 59.44 193 ARG A O 1
ATOM 1512 N N . ALA A 1 194 ? 0.963 3.017 11.075 1.00 61.47 194 ALA A N 1
ATOM 1513 C CA . ALA A 1 194 ? 0.190 2.369 10.031 1.00 61.47 194 ALA A CA 1
ATOM 1514 C C . ALA A 1 194 ? 0.212 0.848 10.242 1.00 61.47 194 ALA A C 1
ATOM 1516 O O . ALA A 1 194 ? 1.267 0.218 10.134 1.00 61.47 194 ALA A O 1
ATOM 1517 N N . ARG A 1 195 ? -0.945 0.245 10.530 1.00 72.12 195 ARG A N 1
ATOM 1518 C CA . ARG A 1 195 ? -1.071 -1.212 10.682 1.00 72.12 195 ARG A CA 1
ATOM 1519 C C . ARG A 1 195 ? -2.154 -1.770 9.759 1.00 72.12 195 ARG A C 1
ATOM 1521 O O . ARG A 1 195 ? -3.174 -1.132 9.495 1.00 72.12 195 ARG A O 1
ATOM 1528 N N . ARG A 1 196 ? -1.898 -2.978 9.249 1.00 75.06 196 ARG A N 1
ATOM 1529 C CA . ARG A 1 196 ? -2.865 -3.776 8.489 1.00 75.06 196 ARG A CA 1
ATOM 1530 C C . ARG A 1 196 ? -3.868 -4.416 9.442 1.00 75.06 196 ARG A C 1
ATOM 1532 O O . ARG A 1 196 ? -3.476 -4.960 10.469 1.00 75.06 196 ARG A O 1
ATOM 1539 N N . ILE A 1 197 ? -5.135 -4.395 9.055 1.00 76.31 197 ILE A N 1
ATOM 1540 C CA . ILE A 1 197 ? -6.210 -5.067 9.783 1.00 76.31 197 ILE A CA 1
ATOM 1541 C C . ILE A 1 197 ? -6.393 -6.487 9.248 1.00 76.31 197 ILE A C 1
ATOM 1543 O O . ILE A 1 197 ? -6.599 -6.668 8.046 1.00 76.31 197 ILE A O 1
ATOM 1547 N N . ASP A 1 198 ? -6.353 -7.486 10.132 1.00 73.00 198 ASP A N 1
ATOM 1548 C CA . ASP A 1 198 ? -6.845 -8.820 9.793 1.00 73.00 198 ASP A CA 1
ATOM 1549 C C . ASP A 1 198 ? -8.376 -8.827 9.877 1.00 73.00 198 ASP A C 1
ATOM 1551 O O . ASP A 1 198 ? -8.975 -8.534 10.910 1.00 73.00 198 ASP A O 1
ATOM 1555 N N . ARG A 1 199 ? -9.021 -9.145 8.755 1.00 68.00 199 ARG A N 1
ATOM 1556 C CA . ARG A 1 199 ? -10.481 -9.166 8.642 1.00 68.00 199 ARG A CA 1
ATOM 1557 C C . ARG A 1 199 ? -11.112 -10.368 9.352 1.00 68.00 199 ARG A C 1
ATOM 1559 O O . ARG A 1 199 ? -12.324 -10.376 9.539 1.00 68.00 199 ARG A O 1
ATOM 1566 N N . ASN A 1 200 ? -10.317 -11.373 9.714 1.00 73.94 200 ASN A N 1
ATOM 1567 C CA . ASN A 1 200 ? -10.813 -12.573 10.384 1.00 73.94 200 ASN A CA 1
ATOM 1568 C C . ASN A 1 200 ? -11.121 -12.354 11.872 1.00 73.94 200 ASN A C 1
ATOM 1570 O O . ASN A 1 200 ? -11.730 -13.220 12.493 1.00 73.94 200 ASN A O 1
ATOM 1574 N N . ASP A 1 201 ? -10.726 -11.215 12.441 1.00 80.88 201 ASP A N 1
ATOM 1575 C CA . ASP A 1 201 ? -11.066 -10.854 13.811 1.00 80.88 201 ASP A CA 1
ATOM 1576 C C . ASP A 1 201 ? -12.447 -10.178 13.866 1.00 80.88 201 ASP A C 1
ATOM 1578 O O . ASP A 1 201 ? -12.653 -9.085 13.327 1.00 80.88 201 ASP A O 1
ATOM 1582 N N . GLU A 1 202 ? -13.404 -10.828 14.535 1.00 80.56 202 GLU A N 1
ATOM 1583 C CA . GLU A 1 202 ? -14.765 -10.311 14.726 1.00 80.56 202 GLU A CA 1
ATOM 1584 C C . GLU A 1 202 ? -14.774 -8.939 15.410 1.00 80.56 202 GLU A C 1
ATOM 1586 O O . GLU A 1 202 ? -15.595 -8.080 15.072 1.00 80.56 202 GLU A O 1
ATOM 1591 N N . THR A 1 203 ? -13.846 -8.705 16.344 1.00 81.38 203 THR A N 1
ATOM 1592 C CA . THR A 1 203 ? -13.762 -7.424 17.054 1.00 81.38 203 THR A CA 1
ATOM 1593 C C . THR A 1 203 ? -13.355 -6.310 16.098 1.00 81.38 203 THR A C 1
ATOM 1595 O O . THR A 1 203 ? -13.988 -5.251 16.068 1.00 81.38 203 THR A O 1
ATOM 1598 N N . THR A 1 204 ? -12.386 -6.584 15.226 1.00 83.38 204 THR A N 1
ATOM 1599 C CA . THR A 1 204 ? -11.924 -5.613 14.239 1.00 83.38 204 THR A CA 1
ATOM 1600 C C . THR A 1 204 ? -12.958 -5.380 13.131 1.00 83.38 204 THR A C 1
ATOM 1602 O O . THR A 1 204 ? -13.115 -4.257 12.648 1.00 83.38 204 THR A O 1
ATOM 1605 N N . ALA A 1 205 ? -13.739 -6.398 12.758 1.00 84.38 205 ALA A N 1
ATOM 1606 C CA . ALA A 1 205 ? -14.837 -6.238 11.806 1.00 84.38 205 ALA A CA 1
ATOM 1607 C C . ALA A 1 205 ? -15.936 -5.290 12.325 1.00 84.38 205 ALA A C 1
ATOM 1609 O O . ALA A 1 205 ? -16.458 -4.472 11.561 1.00 84.38 205 ALA A O 1
ATOM 1610 N N . LEU A 1 206 ? -16.269 -5.366 13.619 1.00 85.94 206 LEU A N 1
ATOM 1611 C CA . LEU A 1 206 ? -17.225 -4.454 14.255 1.00 85.94 206 LEU A CA 1
ATOM 1612 C C . LEU A 1 206 ? -16.691 -3.019 14.335 1.00 85.94 206 LEU A C 1
ATOM 1614 O O . LEU A 1 206 ? -17.444 -2.077 14.092 1.00 85.94 206 LEU A O 1
ATOM 1618 N N . GLU A 1 207 ? -15.402 -2.847 14.634 1.00 88.25 207 GLU A N 1
ATOM 1619 C CA . GLU A 1 207 ? -14.753 -1.531 14.630 1.00 88.25 207 GLU A CA 1
ATOM 1620 C C . GLU A 1 207 ? -14.774 -0.894 13.243 1.00 88.25 207 GLU A C 1
ATOM 1622 O O . GLU A 1 207 ? -15.174 0.261 13.103 1.00 88.25 207 GLU A O 1
ATOM 1627 N N . LEU A 1 208 ? -14.407 -1.659 12.213 1.00 88.69 208 LEU A N 1
ATOM 1628 C CA . LEU A 1 208 ? -14.465 -1.196 10.830 1.00 88.69 208 LEU A CA 1
ATOM 1629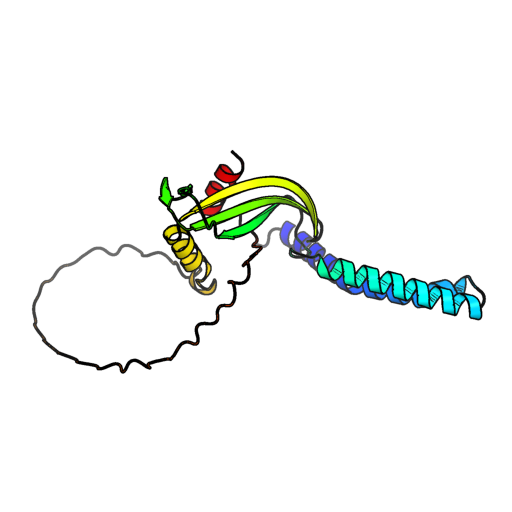 C C . LEU A 1 208 ? -15.880 -0.790 10.440 1.00 88.69 208 LEU A C 1
ATOM 1631 O O . LEU A 1 208 ? -16.063 0.251 9.823 1.00 88.69 208 LEU A O 1
ATOM 1635 N N . ARG A 1 209 ? -16.883 -1.586 10.816 1.00 89.31 209 ARG A N 1
ATOM 1636 C CA . ARG A 1 209 ? -18.275 -1.261 10.513 1.00 89.31 209 ARG A CA 1
ATOM 1637 C C . ARG A 1 209 ? -18.684 0.083 11.119 1.00 89.31 209 ARG A C 1
ATOM 1639 O O . ARG A 1 209 ? -19.231 0.898 10.397 1.00 89.31 209 ARG A O 1
ATOM 1646 N N . ARG A 1 210 ? -18.357 0.332 12.391 1.00 89.75 210 ARG A N 1
ATOM 1647 C CA . ARG A 1 210 ? -18.660 1.611 13.059 1.00 89.75 210 ARG A CA 1
ATOM 1648 C C . ARG A 1 210 ? -17.886 2.797 12.487 1.00 89.75 210 ARG A C 1
ATOM 1650 O O . ARG A 1 210 ? -18.391 3.906 12.534 1.00 89.75 210 ARG A O 1
ATOM 1657 N N . ALA A 1 211 ? -16.690 2.568 11.944 1.00 89.19 211 ALA A N 1
ATOM 1658 C CA . ALA A 1 211 ? -15.885 3.637 11.356 1.00 89.19 211 ALA A CA 1
ATOM 1659 C C . ALA A 1 211 ? -16.489 4.200 10.057 1.00 89.19 211 ALA A C 1
ATOM 1661 O O . ALA A 1 211 ? -16.210 5.346 9.721 1.00 89.19 211 ALA A O 1
ATOM 1662 N N . PHE A 1 212 ? -17.245 3.384 9.312 1.00 89.31 212 PHE A N 1
ATOM 1663 C CA . PHE A 1 212 ? -17.808 3.717 7.994 1.00 89.31 212 PHE A CA 1
ATOM 1664 C C . PHE A 1 212 ? -19.351 3.803 7.993 1.00 89.31 212 PHE A C 1
ATOM 1666 O O . PHE A 1 212 ? -19.955 3.830 6.921 1.00 89.31 212 PHE A O 1
ATOM 1673 N N . GLU A 1 213 ? -19.991 3.783 9.168 1.00 86.75 213 GLU A N 1
ATOM 1674 C CA . GLU A 1 213 ? -21.432 4.056 9.348 1.00 86.75 213 GLU A CA 1
ATOM 1675 C C . GLU A 1 213 ? -21.681 5.559 9.534 1.00 86.75 213 GLU A C 1
ATOM 1677 O O . GLU A 1 213 ? -22.660 6.058 8.933 1.00 86.75 213 GLU A O 1
#

Organism: NCBI:txid1930624

pLDDT: mean 74.8, std 19.84, range [37.19, 96.69]

Sequence (213 aa):
MTRPDDVLFRSRVETFALVRKLLPIALLAGAMVGPLFRFEPTVAMWVSAVCFLVVLVGTLLVSRLPLYPAHTFGIEYRFEEEPFETGRRQCVRCGVLAESGTHRRYARQIVALGVPLHTLEWGSNDFCGDCVALGDAIDSRPEGERAAGTDPTPTRSTAREPDRRRDVKQERETESPSGDGMRSDGEPPRLERARRIDRNDETTALELRRAFE

Radius of gyration: 28.15 Å; chains: 1; bounding box: 51×55×90 Å

InterPro domains:
  IPR058421 Protein of unknown function DUF8108, C-terminal domain [PF26413] (67-132)

Foldseek 3Di:
DDDPVVVVLVVVLVVQVVCLVCVLVVQLVCLLVVLVVPDDPVVSRVSSVVSNVVSVVVNVVVVVFQPFAQSDFAKWKKKFKFKDQADQDQAPPPRDTAGTWIKIKMWTFGDHRSGGPDTPDIFIGTHHPVRVVVVVVVVPPDPVVVVPPPDDDDDDDDDDDDDDDDDDDDDDDDDDDPDPDDPPPPPPPRCRPIDTDDCPDPVVVVVVVNRGD